Protein AF-A0A0F9AK56-F1 (afdb_monomer_lite)

Sequence (238 aa):
MGSFELDELETFVLDAINYSDIRSVYFSYKLSELLLLDITFNYDLIYELIGTIYSEELHEYYLSIKKRVIDHEVLFWVAEMFESELKYSSSSIEIISLQDCDFLSVGNNITFSINSTYGGNYYLEIDGNTVESDSFSLGWNEYTHSLDEYTDEIGEHLIFINATTIEGNEATLSTSFYVYSNSETMVDLLRLDNYEFLTTGNLITFRLSSDFPDKYNFTVDGEEFASGGYHDGQFVPK

Structure (mmCIF, N/CA/C/O backbone):
data_AF-A0A0F9AK56-F1
#
_entry.id   AF-A0A0F9AK56-F1
#
loop_
_atom_site.group_PDB
_atom_site.id
_atom_site.type_symbol
_atom_site.label_atom_id
_atom_site.label_alt_id
_atom_site.label_comp_id
_atom_site.label_asym_id
_atom_site.label_entity_id
_atom_site.label_seq_id
_atom_site.pdbx_PDB_ins_code
_atom_site.Cartn_x
_atom_site.Cartn_y
_atom_site.Cartn_z
_atom_site.occupancy
_atom_site.B_iso_or_equiv
_atom_site.auth_seq_id
_atom_site.auth_comp_id
_atom_site.auth_asym_id
_atom_site.auth_atom_id
_atom_site.pdbx_PDB_model_num
ATOM 1 N N . MET A 1 1 ? 49.024 -8.818 -16.445 1.00 40.94 1 MET A N 1
ATOM 2 C CA . MET A 1 1 ? 47.617 -8.871 -16.879 1.00 40.94 1 MET A CA 1
ATOM 3 C C . MET A 1 1 ? 46.834 -8.800 -15.586 1.00 40.94 1 MET A C 1
ATOM 5 O O . MET A 1 1 ? 46.890 -9.761 -14.834 1.00 40.94 1 MET A O 1
ATOM 9 N N . GLY A 1 2 ? 46.372 -7.604 -15.212 1.00 47.53 2 GLY A N 1
ATOM 10 C CA . GLY A 1 2 ? 45.691 -7.409 -13.929 1.00 47.53 2 GLY A CA 1
ATOM 11 C C . GLY A 1 2 ? 44.365 -8.153 -13.971 1.00 47.53 2 GLY A C 1
ATOM 12 O O . GLY A 1 2 ? 43.664 -8.043 -14.976 1.00 47.53 2 GLY A O 1
ATOM 13 N N . SER A 1 3 ? 44.066 -8.960 -12.954 1.00 50.28 3 SER A N 1
ATOM 14 C CA . SER A 1 3 ? 42.699 -9.433 -12.772 1.00 50.28 3 SER A CA 1
ATOM 15 C C . SER A 1 3 ? 41.881 -8.210 -12.391 1.00 50.28 3 SER A C 1
ATOM 17 O O . SER A 1 3 ? 42.129 -7.630 -11.338 1.00 50.28 3 SER A O 1
ATOM 19 N N . PHE A 1 4 ? 40.979 -7.788 -13.270 1.00 60.03 4 PHE A N 1
ATOM 20 C CA . PHE A 1 4 ? 39.869 -6.957 -12.830 1.00 60.03 4 PHE A CA 1
ATOM 21 C C . PHE A 1 4 ? 39.060 -7.805 -11.851 1.00 60.03 4 PHE A C 1
ATOM 23 O O . PHE A 1 4 ? 38.738 -8.957 -12.160 1.00 60.03 4 PHE A O 1
ATOM 30 N N . GLU A 1 5 ? 38.832 -7.278 -10.656 1.00 78.44 5 GLU A N 1
ATOM 31 C CA . GLU A 1 5 ? 37.904 -7.889 -9.710 1.00 78.44 5 GLU A CA 1
ATOM 32 C C . GLU A 1 5 ? 36.485 -7.729 -10.280 1.00 78.44 5 GLU A C 1
ATOM 34 O O . GLU A 1 5 ? 36.186 -6.722 -10.923 1.00 78.44 5 GLU A O 1
ATOM 39 N N . LEU A 1 6 ? 35.637 -8.754 -10.136 1.00 76.94 6 LEU A N 1
ATOM 40 C CA . LEU A 1 6 ? 34.289 -8.769 -10.727 1.00 76.94 6 LEU A CA 1
ATOM 41 C C . LEU A 1 6 ? 33.471 -7.543 -10.287 1.00 76.94 6 LEU A C 1
ATOM 43 O O . LEU A 1 6 ? 32.838 -6.905 -11.122 1.00 76.94 6 LEU A O 1
ATOM 47 N N . ASP A 1 7 ? 33.620 -7.138 -9.029 1.00 79.25 7 ASP A N 1
ATOM 48 C CA . ASP A 1 7 ? 32.979 -5.970 -8.422 1.00 79.25 7 ASP A CA 1
ATOM 49 C C . ASP A 1 7 ? 33.339 -4.642 -9.134 1.00 79.25 7 ASP A C 1
ATOM 51 O O . ASP A 1 7 ? 32.503 -3.747 -9.296 1.00 79.25 7 ASP A O 1
ATOM 55 N N . GLU A 1 8 ? 34.583 -4.497 -9.615 1.00 83.94 8 GLU A N 1
ATOM 56 C CA . GLU A 1 8 ? 35.005 -3.311 -10.381 1.00 83.94 8 GLU A CA 1
ATOM 57 C C . GLU A 1 8 ? 34.326 -3.269 -11.757 1.00 83.94 8 GLU A C 1
ATOM 59 O O . GLU A 1 8 ? 34.019 -2.194 -12.278 1.00 83.94 8 GLU A O 1
ATOM 64 N N . LEU A 1 9 ? 34.088 -4.441 -12.349 1.00 83.31 9 LEU A N 1
ATOM 65 C CA . LEU A 1 9 ? 33.443 -4.574 -13.649 1.00 83.31 9 LEU A CA 1
ATOM 66 C C . LEU A 1 9 ? 31.935 -4.323 -13.558 1.00 83.31 9 LEU A C 1
ATOM 68 O O . LEU A 1 9 ? 31.384 -3.663 -14.437 1.00 83.31 9 LEU A O 1
ATOM 72 N N . GLU A 1 10 ? 31.289 -4.782 -12.487 1.00 87.12 10 GLU A N 1
ATOM 73 C CA . GLU A 1 10 ? 29.888 -4.474 -12.176 1.00 87.12 10 GLU A CA 1
ATOM 74 C C . GLU A 1 10 ? 29.666 -2.970 -12.047 1.00 87.12 10 GLU A C 1
ATOM 76 O O . GLU A 1 10 ? 28.827 -2.398 -12.747 1.00 87.12 10 GLU A O 1
ATOM 81 N N . THR A 1 11 ? 30.493 -2.317 -11.225 1.00 86.12 11 THR A N 1
ATOM 82 C CA . THR A 1 11 ? 30.450 -0.863 -11.025 1.00 86.12 11 THR A CA 1
ATOM 83 C C . THR A 1 11 ? 30.654 -0.124 -12.348 1.00 86.12 11 THR A C 1
ATOM 85 O O . THR A 1 11 ? 29.906 0.795 -12.677 1.00 86.12 11 THR A O 1
ATOM 88 N N . PHE A 1 12 ? 31.624 -0.559 -13.159 1.00 88.12 12 PHE A N 1
ATOM 89 C CA . PHE A 1 12 ? 31.887 0.045 -14.463 1.00 88.12 12 PHE A CA 1
ATOM 90 C C . PHE A 1 12 ? 30.690 -0.056 -15.417 1.00 88.12 12 PHE A C 1
ATOM 92 O O . PHE A 1 12 ? 30.374 0.916 -16.105 1.00 88.12 12 PHE A O 1
ATOM 99 N N . VAL A 1 13 ? 30.034 -1.220 -15.488 1.00 87.38 13 VAL A N 1
ATOM 100 C CA . VAL A 1 13 ? 28.863 -1.398 -16.357 1.00 87.38 13 VAL A CA 1
ATOM 101 C C . VAL A 1 13 ? 27.711 -0.525 -15.873 1.00 87.38 13 VAL A C 1
ATOM 103 O O . VAL A 1 13 ? 27.112 0.149 -16.708 1.00 87.38 13 VAL A O 1
ATOM 106 N N . LEU A 1 14 ? 27.446 -0.490 -14.562 1.00 86.75 14 LEU A N 1
ATOM 107 C CA . LEU A 1 14 ? 26.397 0.328 -13.940 1.00 86.75 14 LEU A CA 1
ATOM 108 C C . LEU A 1 14 ? 26.578 1.826 -14.216 1.00 86.75 14 LEU A C 1
ATOM 110 O O . LEU A 1 14 ? 25.640 2.484 -14.668 1.00 86.75 14 LEU A O 1
ATOM 114 N N . ASP A 1 15 ? 27.788 2.349 -14.025 1.00 88.12 15 ASP A N 1
ATOM 115 C CA . ASP A 1 15 ? 28.102 3.766 -14.252 1.00 88.12 15 ASP A CA 1
ATOM 116 C C . ASP A 1 15 ? 28.006 4.168 -15.734 1.00 88.12 15 ASP A C 1
ATOM 118 O O . ASP A 1 15 ? 27.832 5.345 -16.067 1.00 88.12 15 ASP A O 1
ATOM 122 N N . ALA A 1 16 ? 28.132 3.200 -16.645 1.00 89.00 16 ALA A N 1
ATOM 123 C CA . ALA A 1 16 ? 28.096 3.431 -18.083 1.00 89.00 16 ALA A CA 1
ATOM 124 C C . ALA A 1 16 ? 26.683 3.370 -18.689 1.00 89.00 16 ALA A C 1
ATOM 126 O O . ALA A 1 16 ? 26.518 3.757 -19.852 1.00 89.00 16 ALA A O 1
ATOM 127 N N . ILE A 1 17 ? 25.667 2.891 -17.956 1.00 93.81 17 ILE A N 1
ATOM 128 C CA . ILE A 1 17 ? 24.316 2.719 -18.509 1.00 93.81 17 ILE A CA 1
ATOM 129 C C . ILE A 1 17 ? 23.673 4.080 -18.772 1.00 93.81 17 ILE A C 1
ATOM 131 O O . ILE A 1 17 ? 23.377 4.853 -17.863 1.00 93.81 17 ILE A O 1
ATOM 135 N N . ASN A 1 18 ? 23.372 4.351 -20.039 1.00 95.31 18 ASN A N 1
ATOM 136 C CA . ASN A 1 18 ? 22.577 5.498 -20.442 1.00 95.31 18 ASN A CA 1
ATOM 137 C C . ASN A 1 18 ? 21.130 5.081 -20.742 1.00 95.31 18 ASN A C 1
ATOM 139 O O . ASN A 1 18 ? 20.810 4.699 -21.867 1.00 95.31 18 ASN A O 1
ATOM 143 N N . TYR A 1 19 ? 20.233 5.262 -19.771 1.00 95.44 19 TYR A N 1
ATOM 144 C CA . TYR A 1 19 ? 18.794 4.984 -19.904 1.00 95.44 19 TYR A CA 1
ATOM 145 C C . TYR A 1 19 ? 18.039 5.922 -20.869 1.00 95.44 19 TYR A C 1
ATOM 147 O O . TYR A 1 19 ? 16.824 5.851 -20.982 1.00 95.44 19 TYR A O 1
ATOM 155 N N . SER A 1 20 ? 18.726 6.811 -21.592 1.00 96.44 20 SER A N 1
ATOM 156 C CA . SER A 1 20 ? 18.147 7.576 -22.709 1.00 96.44 20 SER A CA 1
ATOM 157 C C . SER A 1 20 ? 18.427 6.958 -24.089 1.00 96.44 20 SER A C 1
ATOM 159 O O . SER A 1 20 ? 17.987 7.509 -25.106 1.00 96.44 20 SER A O 1
ATOM 161 N N . ASP A 1 21 ? 19.192 5.864 -24.147 1.00 96.00 21 ASP A N 1
ATOM 162 C CA . ASP A 1 21 ? 19.622 5.185 -25.371 1.00 96.00 21 ASP A CA 1
ATOM 163 C C . ASP A 1 21 ? 19.498 3.661 -25.211 1.00 96.00 21 ASP A C 1
ATOM 165 O O . ASP A 1 21 ? 20.212 3.037 -24.425 1.00 96.00 21 ASP A O 1
ATOM 169 N N . ILE A 1 22 ? 18.599 3.048 -25.983 1.00 96.06 22 ILE A N 1
ATOM 170 C CA . ILE A 1 22 ? 18.257 1.626 -25.833 1.00 96.06 22 ILE A CA 1
ATOM 171 C C . ILE A 1 22 ? 19.426 0.704 -26.175 1.00 96.06 22 ILE A C 1
ATOM 173 O O . ILE A 1 22 ? 19.536 -0.388 -25.624 1.00 96.06 22 ILE A O 1
ATOM 177 N N . ARG A 1 23 ? 20.346 1.156 -27.035 1.00 95.62 23 ARG A N 1
ATOM 178 C CA . ARG A 1 23 ? 21.560 0.406 -27.363 1.00 95.62 23 ARG A CA 1
ATOM 179 C C . ARG A 1 23 ? 22.483 0.315 -26.160 1.00 95.62 23 ARG A C 1
ATOM 181 O O . ARG A 1 23 ? 23.098 -0.724 -25.943 1.00 95.62 23 ARG A O 1
ATOM 188 N N . SER A 1 24 ? 22.589 1.405 -25.397 1.00 95.56 24 SER A N 1
ATOM 189 C CA . SER A 1 24 ? 23.380 1.418 -24.168 1.00 95.56 24 SER A CA 1
ATOM 190 C C . SER A 1 24 ? 22.830 0.406 -23.173 1.00 95.56 24 SER A C 1
ATOM 192 O O . SER A 1 24 ? 23.599 -0.387 -22.646 1.00 95.56 24 SER A O 1
ATOM 194 N N . VAL A 1 25 ? 21.512 0.410 -22.959 1.00 95.31 25 VAL A N 1
ATOM 195 C CA . VAL A 1 25 ? 20.837 -0.527 -22.051 1.00 95.31 25 VAL A CA 1
ATOM 196 C C . VAL A 1 25 ? 21.053 -1.970 -22.506 1.00 95.31 25 VAL A C 1
ATOM 198 O O . VAL A 1 25 ? 21.562 -2.784 -21.740 1.00 95.31 25 VAL A O 1
ATOM 201 N N . TYR A 1 26 ? 20.745 -2.271 -23.769 1.00 95.25 26 TYR A N 1
ATOM 202 C CA . TYR A 1 26 ? 20.838 -3.626 -24.306 1.00 95.25 26 TYR A CA 1
ATOM 203 C C . TYR A 1 26 ? 22.263 -4.191 -24.256 1.00 95.25 26 TYR A C 1
ATOM 205 O O . TYR A 1 26 ? 22.456 -5.344 -23.875 1.00 95.25 26 TYR A O 1
ATOM 213 N N . PHE A 1 27 ? 23.288 -3.405 -24.599 1.00 94.12 27 PHE A N 1
ATOM 214 C CA . PHE A 1 27 ? 24.661 -3.908 -24.518 1.00 94.12 27 PHE A CA 1
ATOM 215 C C . PHE A 1 27 ? 25.167 -4.049 -23.085 1.00 94.12 27 PHE A C 1
ATOM 217 O O . PHE A 1 27 ? 25.920 -4.985 -22.826 1.00 94.12 27 PHE A O 1
ATOM 224 N N . SER A 1 28 ? 24.738 -3.196 -22.152 1.00 94.00 28 SER A N 1
ATOM 225 C CA . SER A 1 28 ? 25.025 -3.405 -20.729 1.00 94.00 28 SER A CA 1
ATOM 226 C C . SER A 1 28 ? 24.379 -4.693 -20.214 1.00 94.00 28 SER A C 1
ATOM 228 O O . SER A 1 28 ? 25.056 -5.481 -19.560 1.00 94.00 28 SER A O 1
ATOM 230 N N . TYR A 1 29 ? 23.127 -4.960 -20.598 1.00 92.12 29 TYR A N 1
ATOM 231 C CA . TYR A 1 29 ? 22.434 -6.223 -20.326 1.00 92.12 29 TYR A CA 1
ATOM 232 C C . TYR A 1 29 ? 23.170 -7.436 -20.918 1.00 92.12 29 TYR A C 1
ATOM 234 O O . TYR A 1 29 ? 23.437 -8.422 -20.237 1.00 92.12 29 TYR A O 1
ATOM 242 N N . LYS A 1 30 ? 23.598 -7.364 -22.182 1.00 92.38 30 LYS A N 1
ATOM 243 C CA . LYS A 1 30 ? 24.356 -8.463 -22.796 1.00 92.38 30 LYS A CA 1
ATOM 244 C C . LYS A 1 30 ? 25.714 -8.692 -22.157 1.00 92.38 30 LYS A C 1
ATOM 246 O O . LYS A 1 30 ? 26.155 -9.835 -22.068 1.00 92.38 30 LYS A O 1
ATOM 251 N N . LEU A 1 31 ? 26.382 -7.636 -21.706 1.00 91.19 31 LEU A N 1
ATOM 252 C CA . LEU A 1 31 ? 27.623 -7.780 -20.954 1.00 91.19 31 LEU A CA 1
ATOM 253 C C . LEU A 1 31 ? 27.381 -8.442 -19.598 1.00 91.19 31 LEU A C 1
ATOM 255 O O . LEU A 1 31 ? 28.151 -9.336 -19.252 1.00 91.19 31 LEU A O 1
ATOM 259 N N . SER A 1 32 ? 26.328 -8.059 -18.868 1.00 90.38 32 SER A N 1
ATOM 260 C CA . SER A 1 32 ? 26.004 -8.682 -17.582 1.00 90.38 32 SER A CA 1
ATOM 261 C C . SER A 1 32 ? 25.698 -10.171 -17.742 1.00 90.38 32 SER A C 1
ATOM 263 O O . SER A 1 32 ? 26.254 -10.984 -17.009 1.00 90.38 32 SER A O 1
ATOM 265 N N . GLU A 1 33 ? 24.923 -10.544 -18.764 1.00 89.38 33 GLU A N 1
ATOM 266 C CA . GLU A 1 33 ? 24.602 -11.940 -19.085 1.00 89.38 33 GLU A CA 1
ATOM 267 C C . GLU A 1 33 ? 25.859 -12.754 -19.449 1.00 89.38 33 GLU A C 1
ATOM 269 O O . GLU A 1 33 ? 26.106 -13.824 -18.892 1.00 89.38 33 GLU A O 1
ATOM 274 N N . LEU A 1 34 ? 26.694 -12.241 -20.362 1.00 90.81 34 LEU A N 1
ATOM 275 C CA . LEU A 1 34 ? 27.890 -12.944 -20.847 1.00 90.81 34 LEU A CA 1
ATOM 276 C C . LEU A 1 34 ? 28.954 -13.148 -19.765 1.00 90.81 34 LEU A C 1
ATOM 278 O O . LEU A 1 34 ? 29.736 -14.099 -19.840 1.00 90.81 34 LEU A O 1
ATOM 282 N N . LEU A 1 35 ? 29.020 -12.227 -18.807 1.00 89.94 35 LEU A N 1
ATOM 283 C CA . LEU A 1 35 ? 30.028 -12.206 -17.752 1.00 89.94 35 LEU A CA 1
ATOM 284 C C . LEU A 1 35 ? 29.490 -12.704 -16.406 1.00 89.94 35 LEU A C 1
ATOM 286 O O . LEU A 1 35 ? 30.274 -12.806 -15.466 1.00 89.94 35 LEU A O 1
ATOM 290 N N . LEU A 1 36 ? 28.202 -13.068 -16.340 1.00 87.19 36 LEU A N 1
ATOM 291 C CA . LEU A 1 36 ? 27.507 -13.516 -15.130 1.00 87.19 36 LEU A CA 1
ATOM 292 C C . LEU A 1 36 ? 27.617 -12.495 -13.984 1.00 87.19 36 LEU A C 1
ATOM 294 O O . LEU A 1 36 ? 27.933 -12.862 -12.855 1.00 87.19 36 LEU A O 1
ATOM 298 N N . LEU A 1 37 ? 27.400 -11.219 -14.309 1.00 88.12 37 LEU A N 1
ATOM 299 C CA . LEU A 1 37 ? 27.427 -10.108 -13.355 1.00 88.12 37 LEU A CA 1
ATOM 300 C C . LEU A 1 37 ? 26.073 -9.961 -12.659 1.00 88.12 37 LEU A C 1
ATOM 302 O O . LEU A 1 37 ? 25.038 -10.043 -13.326 1.00 88.12 37 LEU A O 1
ATOM 306 N N . ASP A 1 38 ? 26.078 -9.673 -11.358 1.00 86.00 38 ASP A N 1
ATOM 307 C CA . ASP A 1 38 ? 24.856 -9.464 -10.570 1.00 86.00 38 ASP A CA 1
ATOM 308 C C . ASP A 1 38 ? 24.425 -7.989 -10.617 1.00 86.00 38 ASP A C 1
ATOM 310 O O . ASP A 1 38 ? 24.529 -7.226 -9.657 1.00 86.00 38 ASP A O 1
ATOM 314 N N . ILE A 1 39 ? 24.002 -7.547 -11.803 1.00 85.56 39 ILE A N 1
ATOM 315 C CA . ILE A 1 39 ? 23.613 -6.156 -12.046 1.00 85.56 39 ILE A CA 1
ATOM 316 C C . ILE A 1 39 ? 22.102 -6.009 -11.902 1.00 85.56 39 ILE A C 1
ATOM 318 O O . ILE A 1 39 ? 21.332 -6.534 -12.702 1.00 85.56 39 ILE A O 1
ATOM 322 N N . THR A 1 40 ? 21.679 -5.206 -10.926 1.00 84.38 40 THR A N 1
ATOM 323 C CA . THR A 1 40 ? 20.283 -4.768 -10.812 1.00 84.38 40 THR A CA 1
ATOM 324 C C . THR A 1 40 ? 20.044 -3.568 -11.730 1.00 84.38 40 THR A C 1
ATOM 326 O O . THR A 1 40 ? 20.492 -2.453 -11.450 1.00 84.38 40 THR A O 1
ATOM 329 N N . PHE A 1 41 ? 19.345 -3.787 -12.843 1.00 88.94 41 PHE A N 1
ATOM 330 C CA . PHE A 1 41 ? 18.953 -2.715 -13.758 1.00 88.94 41 PHE A CA 1
ATOM 331 C C . PHE A 1 41 ? 17.766 -1.917 -13.206 1.00 88.94 41 PHE A C 1
ATOM 333 O O . PHE A 1 41 ? 16.915 -2.442 -12.491 1.00 88.94 41 PHE A O 1
ATOM 340 N N . ASN A 1 42 ? 17.675 -0.638 -13.578 1.00 90.81 42 ASN A N 1
ATOM 341 C CA . ASN A 1 42 ? 16.496 0.167 -13.276 1.00 90.81 42 ASN A CA 1
ATOM 342 C C . ASN A 1 42 ? 15.398 -0.131 -14.305 1.00 90.81 42 ASN A C 1
ATOM 344 O O . ASN A 1 42 ? 15.344 0.489 -15.371 1.00 90.81 42 ASN A O 1
ATOM 348 N N . TYR A 1 43 ? 14.548 -1.108 -13.993 1.00 89.56 43 TYR A N 1
ATOM 349 C CA . TYR A 1 43 ? 13.492 -1.558 -14.896 1.00 89.56 43 TYR A CA 1
ATOM 350 C C . TYR A 1 43 ? 12.434 -0.488 -15.176 1.00 89.56 43 TYR A C 1
ATOM 352 O O . TYR A 1 43 ? 11.913 -0.450 -16.291 1.00 89.56 43 TYR A O 1
ATOM 360 N N . ASP A 1 44 ? 12.203 0.442 -14.245 1.00 91.69 44 ASP A N 1
ATOM 361 C CA . ASP A 1 44 ? 11.272 1.553 -14.454 1.00 91.69 44 ASP A CA 1
ATOM 362 C C . ASP A 1 44 ? 11.734 2.459 -15.598 1.00 91.69 44 ASP A C 1
ATOM 364 O O . ASP A 1 44 ? 10.981 2.738 -16.535 1.00 91.69 44 ASP A O 1
ATOM 368 N N . LEU A 1 45 ? 13.014 2.842 -15.583 1.00 93.50 45 LEU A N 1
ATOM 369 C CA . LEU A 1 45 ? 13.606 3.656 -16.645 1.00 93.50 45 LEU A CA 1
ATOM 370 C C . LEU A 1 45 ? 13.674 2.908 -17.980 1.00 93.50 45 LEU A C 1
ATOM 372 O O . LEU A 1 45 ? 13.543 3.526 -19.036 1.00 93.50 45 LEU A O 1
ATOM 376 N N . ILE A 1 46 ? 13.880 1.587 -17.961 1.00 93.50 46 ILE A N 1
ATOM 377 C CA . ILE A 1 46 ? 13.875 0.771 -19.184 1.00 93.50 46 ILE A CA 1
ATOM 378 C C . ILE A 1 46 ? 12.472 0.742 -19.792 1.00 93.50 46 ILE A C 1
ATOM 380 O O . ILE A 1 46 ? 12.325 0.967 -20.995 1.00 93.50 46 ILE A O 1
ATOM 384 N N . TYR A 1 47 ? 11.447 0.507 -18.975 1.00 91.19 47 TYR A N 1
ATOM 385 C CA . TYR A 1 47 ? 10.059 0.474 -19.424 1.00 91.19 47 TYR A CA 1
ATOM 386 C C . TYR A 1 47 ? 9.623 1.834 -19.995 1.00 91.19 47 TYR A C 1
ATOM 388 O O . TYR A 1 47 ? 9.092 1.906 -21.109 1.00 91.19 47 TYR A O 1
ATOM 396 N N . GLU A 1 48 ? 9.941 2.932 -19.297 1.00 92.81 48 GLU A N 1
ATOM 397 C CA . GLU A 1 48 ? 9.684 4.297 -19.772 1.00 92.81 48 GLU A CA 1
ATOM 398 C C . GLU A 1 48 ? 10.422 4.595 -21.087 1.00 92.81 48 GLU A C 1
ATOM 400 O O . GLU A 1 48 ? 9.846 5.174 -22.016 1.00 92.81 48 GLU A O 1
ATOM 405 N N . LEU A 1 49 ? 11.685 4.172 -21.203 1.00 95.44 49 LEU A N 1
ATOM 406 C CA . LEU A 1 49 ? 12.478 4.336 -22.416 1.00 95.44 49 LEU A CA 1
ATOM 407 C C . LEU A 1 49 ? 11.833 3.615 -23.605 1.00 95.44 49 LEU A C 1
ATOM 409 O O . LEU A 1 49 ? 11.687 4.229 -24.664 1.00 95.44 49 LEU A O 1
ATOM 413 N N . ILE A 1 50 ? 11.434 2.348 -23.442 1.00 93.94 50 ILE A N 1
ATOM 414 C CA . ILE A 1 50 ? 10.803 1.543 -24.502 1.00 93.94 50 ILE A CA 1
ATOM 415 C C . ILE A 1 50 ? 9.535 2.234 -25.011 1.00 93.94 50 ILE A C 1
ATOM 417 O O . ILE A 1 50 ? 9.369 2.394 -26.224 1.00 93.94 50 ILE A O 1
ATOM 421 N N . GLY A 1 51 ? 8.676 2.701 -24.101 1.00 92.50 51 GLY A N 1
ATOM 422 C CA . GLY A 1 51 ? 7.481 3.462 -24.467 1.00 92.50 51 GLY A CA 1
ATOM 423 C C . GLY A 1 51 ? 7.827 4.775 -25.174 1.00 92.50 51 GLY A C 1
ATOM 424 O O . GLY A 1 51 ? 7.266 5.102 -26.220 1.00 92.50 51 GLY A O 1
ATOM 425 N N . THR A 1 52 ? 8.815 5.506 -24.658 1.00 96.06 52 THR A N 1
ATOM 426 C CA . THR A 1 52 ? 9.215 6.814 -25.189 1.00 96.06 52 THR A CA 1
ATOM 427 C C . THR A 1 52 ? 9.786 6.721 -26.597 1.00 96.06 52 THR A C 1
ATOM 429 O O . THR A 1 52 ? 9.474 7.569 -27.437 1.00 96.06 52 THR A O 1
ATOM 432 N N . ILE A 1 53 ? 10.637 5.735 -26.884 1.00 96.25 53 ILE A N 1
ATOM 433 C CA . ILE A 1 53 ? 11.304 5.607 -28.188 1.00 96.25 53 ILE A CA 1
ATOM 434 C C . ILE A 1 53 ? 10.428 4.937 -29.247 1.00 96.25 53 ILE A C 1
ATOM 436 O O . ILE A 1 53 ? 10.793 4.978 -30.421 1.00 96.25 53 ILE A O 1
ATOM 440 N N . TYR A 1 54 ? 9.284 4.362 -28.879 1.00 95.50 54 TYR A N 1
ATOM 441 C CA . TYR A 1 54 ? 8.327 3.840 -29.847 1.00 95.50 54 TYR A CA 1
ATOM 442 C C . TYR A 1 54 ? 7.682 4.971 -30.669 1.00 95.50 54 TYR A C 1
ATOM 444 O O . TYR A 1 54 ? 7.471 6.101 -30.201 1.00 95.50 54 TYR A O 1
ATOM 452 N N . SER A 1 55 ? 7.405 4.676 -31.936 1.00 93.62 55 SER A N 1
ATOM 453 C CA . SER A 1 55 ? 6.676 5.536 -32.864 1.00 93.62 55 SER A CA 1
ATOM 454 C C . SER A 1 55 ? 5.401 4.839 -33.310 1.00 93.62 55 SER A C 1
ATOM 456 O O . SER A 1 55 ? 5.461 3.901 -34.103 1.00 93.62 55 SER A O 1
ATOM 458 N N . GLU A 1 56 ? 4.244 5.322 -32.862 1.00 92.50 56 GLU A N 1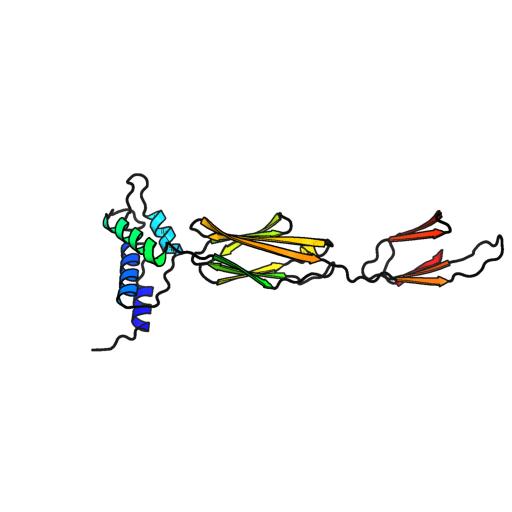
ATOM 459 C CA . GLU A 1 56 ? 2.954 4.775 -33.304 1.00 92.50 56 GLU A CA 1
ATOM 460 C C . GLU A 1 56 ? 2.714 4.975 -34.805 1.00 92.50 56 GLU A C 1
ATOM 462 O O . GLU A 1 56 ? 2.144 4.106 -35.452 1.00 92.50 56 GLU A O 1
ATOM 467 N N . GLU A 1 57 ? 3.177 6.093 -35.378 1.00 94.06 57 GLU A N 1
ATOM 468 C CA . GLU A 1 57 ? 3.007 6.397 -36.807 1.00 94.06 57 GLU A CA 1
ATOM 469 C C . GLU A 1 57 ? 3.761 5.406 -37.700 1.00 94.06 57 GLU A C 1
ATOM 471 O O . GLU A 1 57 ? 3.274 5.011 -38.758 1.00 94.06 57 GLU A O 1
ATOM 476 N N . LEU A 1 58 ? 4.969 5.029 -37.281 1.00 92.19 58 LEU A N 1
ATOM 477 C CA . LEU A 1 58 ? 5.861 4.185 -38.074 1.00 92.19 58 LEU A CA 1
ATOM 478 C C . LEU A 1 58 ? 5.806 2.716 -37.649 1.00 92.19 58 LEU A C 1
ATOM 480 O O . LEU A 1 58 ? 6.326 1.874 -38.372 1.00 92.19 58 LEU A O 1
ATOM 484 N N . HIS A 1 59 ? 5.186 2.420 -36.503 1.00 91.00 59 HIS A N 1
ATOM 485 C CA . HIS A 1 59 ? 5.236 1.128 -35.819 1.00 91.00 59 HIS A CA 1
ATOM 486 C C . HIS A 1 59 ? 6.666 0.607 -35.608 1.00 91.00 59 HIS A C 1
ATOM 488 O O . HIS A 1 59 ? 6.918 -0.592 -35.679 1.00 91.00 59 HIS A O 1
ATOM 494 N N . GLU A 1 60 ? 7.596 1.521 -35.332 1.00 93.50 60 GLU A N 1
ATOM 495 C CA . GLU A 1 60 ? 9.030 1.251 -35.210 1.00 93.50 60 GLU A CA 1
ATOM 496 C C . GLU A 1 60 ? 9.625 1.964 -33.993 1.00 93.50 60 GLU A C 1
ATOM 498 O O . GLU A 1 60 ? 9.054 2.930 -33.475 1.00 93.50 60 GLU A O 1
ATOM 503 N N . TYR A 1 61 ? 10.802 1.513 -33.558 1.00 95.19 61 TYR A N 1
ATOM 504 C CA . TYR A 1 61 ? 11.524 2.105 -32.434 1.00 95.19 61 TYR A CA 1
ATOM 505 C C . TYR A 1 61 ? 12.682 2.996 -32.895 1.00 95.19 61 TYR A C 1
ATOM 507 O O . TYR A 1 61 ? 13.469 2.660 -33.785 1.00 95.19 61 TYR A O 1
ATOM 515 N N . TYR A 1 62 ? 12.824 4.144 -32.239 1.00 96.06 62 TYR A N 1
ATOM 516 C CA . TYR A 1 62 ? 14.020 4.969 -32.333 1.00 96.06 62 TYR A CA 1
ATOM 517 C C . TYR A 1 62 ? 15.132 4.434 -31.425 1.00 96.06 62 TYR A C 1
ATOM 519 O O . TYR A 1 62 ? 14.884 3.821 -30.396 1.00 96.06 62 TYR A O 1
ATOM 527 N N . LEU A 1 63 ? 16.380 4.754 -31.758 1.00 94.62 63 LEU A N 1
ATOM 528 C CA . LEU A 1 63 ? 17.544 4.366 -30.958 1.00 94.62 63 LEU A CA 1
ATOM 529 C C . LEU A 1 63 ? 17.609 5.073 -29.590 1.00 94.62 63 LEU A C 1
ATOM 531 O O . LEU A 1 63 ? 18.155 4.561 -28.621 1.00 94.62 63 LEU A O 1
ATOM 535 N N . SER A 1 64 ? 17.100 6.301 -29.515 1.00 95.12 64 SER A N 1
ATOM 536 C CA . SER A 1 64 ? 17.169 7.128 -28.307 1.00 95.12 64 SER A CA 1
ATOM 537 C C . SER A 1 64 ? 15.979 8.068 -28.220 1.00 95.12 64 SER A C 1
ATOM 539 O O . SER A 1 64 ? 15.327 8.359 -29.230 1.00 95.12 64 SER A O 1
ATOM 541 N N . ILE A 1 65 ? 15.779 8.654 -27.039 1.00 93.81 65 ILE A N 1
ATOM 542 C CA . ILE A 1 65 ? 14.712 9.633 -26.764 1.00 93.81 65 ILE A CA 1
ATOM 543 C C . ILE A 1 65 ? 14.741 10.862 -27.691 1.00 93.81 65 ILE A C 1
ATOM 545 O O . ILE A 1 65 ? 13.748 11.565 -27.838 1.00 93.81 65 ILE A O 1
ATOM 549 N N . LYS A 1 66 ? 15.873 11.131 -28.361 1.00 94.31 66 LYS A N 1
ATOM 550 C CA . LYS A 1 66 ? 16.001 12.228 -29.336 1.00 94.31 66 LYS A CA 1
ATOM 551 C C . LYS A 1 66 ? 15.265 11.953 -30.651 1.00 94.31 66 LYS A C 1
ATOM 553 O O . LYS A 1 66 ? 15.169 12.871 -31.463 1.00 94.31 66 LYS A O 1
ATOM 558 N N . LYS A 1 67 ? 14.828 10.710 -30.893 1.00 92.75 67 LYS A N 1
ATOM 559 C CA . LYS A 1 67 ? 14.062 10.273 -32.073 1.00 92.75 67 LYS A CA 1
ATOM 560 C C . LYS A 1 67 ? 14.675 10.674 -33.424 1.00 92.75 67 LYS A C 1
ATOM 562 O O . LYS A 1 67 ? 13.993 11.129 -34.335 1.00 92.75 67 LYS A O 1
ATOM 567 N N . ARG A 1 68 ? 16.003 10.541 -33.554 1.00 91.94 68 ARG A N 1
ATOM 568 C CA . ARG A 1 68 ? 16.750 10.926 -34.775 1.00 91.94 68 ARG A CA 1
ATOM 569 C C . ARG A 1 68 ? 17.069 9.768 -35.713 1.00 91.94 68 ARG A C 1
ATOM 571 O O . ARG A 1 68 ? 17.272 9.996 -36.899 1.00 91.94 68 ARG A O 1
ATOM 578 N N . VAL A 1 69 ? 17.190 8.563 -35.167 1.00 93.62 69 VAL A N 1
ATOM 579 C CA . VAL A 1 69 ? 17.630 7.363 -35.884 1.00 93.62 69 VAL A CA 1
ATOM 580 C C . VAL A 1 69 ? 16.683 6.237 -35.516 1.00 93.62 69 VAL A C 1
ATOM 582 O O . VAL A 1 69 ? 16.460 6.010 -34.328 1.00 93.62 69 VAL A O 1
ATOM 585 N N . ILE A 1 70 ? 16.140 5.577 -36.531 1.00 90.94 70 ILE A N 1
ATOM 586 C CA . ILE A 1 70 ? 15.417 4.311 -36.411 1.00 90.94 70 ILE A CA 1
ATOM 587 C C . ILE A 1 70 ? 16.420 3.217 -36.752 1.00 90.94 70 ILE A C 1
ATOM 589 O O . ILE A 1 70 ? 17.181 3.353 -37.713 1.00 90.94 70 ILE A O 1
ATOM 593 N N . ASP A 1 71 ? 16.440 2.174 -35.938 1.00 88.81 71 ASP A N 1
ATOM 594 C CA . ASP A 1 71 ? 17.319 1.027 -36.098 1.00 88.81 71 ASP A CA 1
ATOM 595 C C . ASP A 1 71 ? 16.475 -0.232 -35.880 1.00 88.81 71 ASP A C 1
ATOM 597 O O . ASP A 1 71 ? 15.906 -0.422 -34.808 1.00 88.81 71 ASP A O 1
ATOM 601 N N . HIS A 1 72 ? 16.333 -1.060 -36.917 1.00 84.62 72 HIS A N 1
ATOM 602 C CA . HIS A 1 72 ? 15.418 -2.207 -36.886 1.00 84.62 72 HIS A CA 1
ATOM 603 C C . HIS A 1 72 ? 15.877 -3.287 -35.894 1.00 84.62 72 HIS A C 1
ATOM 605 O O . HIS A 1 72 ? 15.082 -4.135 -35.492 1.00 84.62 72 HIS A O 1
ATOM 611 N N . GLU A 1 73 ? 17.147 -3.259 -35.472 1.00 93.62 73 GLU A N 1
ATOM 612 C CA . GLU A 1 73 ? 17.645 -4.149 -34.422 1.00 93.62 73 GLU A CA 1
ATOM 613 C C . GLU A 1 73 ? 17.032 -3.829 -33.052 1.00 93.62 73 GLU A C 1
ATOM 615 O O . GLU A 1 73 ? 16.951 -4.716 -32.207 1.00 93.62 73 GLU A O 1
ATOM 620 N N . VAL A 1 74 ? 16.521 -2.610 -32.838 1.00 94.88 74 VAL A N 1
ATOM 621 C CA . VAL A 1 74 ? 15.919 -2.215 -31.554 1.00 94.88 74 VAL A CA 1
ATOM 622 C C . VAL A 1 74 ? 14.718 -3.089 -31.210 1.00 94.88 74 VAL A C 1
ATOM 624 O O . VAL A 1 74 ? 14.575 -3.481 -30.057 1.00 94.88 74 VAL A O 1
ATOM 627 N N . LEU A 1 75 ? 13.890 -3.458 -32.193 1.00 93.81 75 LEU A N 1
ATOM 628 C CA . LEU A 1 75 ? 12.777 -4.380 -31.960 1.00 93.81 75 LEU A CA 1
ATOM 629 C C . LEU A 1 75 ? 13.277 -5.727 -31.422 1.00 93.81 75 LEU A C 1
ATOM 631 O O . LEU A 1 75 ? 12.691 -6.278 -30.494 1.00 93.81 75 LEU A O 1
ATOM 635 N N . PHE A 1 76 ? 14.366 -6.243 -31.996 1.00 93.94 76 PHE A N 1
ATOM 636 C CA . PHE A 1 76 ? 14.982 -7.483 -31.538 1.00 93.94 76 PHE A CA 1
ATOM 637 C C . PHE A 1 76 ? 15.531 -7.336 -30.111 1.00 93.94 76 PHE A C 1
ATOM 639 O O . PHE A 1 76 ? 15.233 -8.177 -29.270 1.00 93.94 76 PHE A O 1
ATOM 646 N N . TRP A 1 77 ? 16.246 -6.246 -29.811 1.00 95.38 77 TRP A N 1
ATOM 647 C CA . TRP A 1 77 ? 16.781 -5.979 -28.470 1.00 95.38 77 TRP A CA 1
ATOM 648 C C . TRP A 1 77 ? 15.687 -5.885 -27.409 1.00 95.38 77 TRP A C 1
ATOM 650 O O . TRP A 1 77 ? 15.808 -6.481 -26.343 1.00 95.38 77 TRP A O 1
ATOM 660 N N . VAL A 1 78 ? 14.611 -5.151 -27.705 1.00 93.12 78 VAL A N 1
ATOM 661 C CA . VAL A 1 78 ? 13.462 -5.005 -26.806 1.00 93.12 78 VAL A CA 1
ATOM 662 C C . VAL A 1 78 ? 12.782 -6.352 -26.586 1.00 93.12 78 VAL A C 1
ATOM 664 O O . VAL A 1 78 ? 12.527 -6.709 -25.442 1.00 93.12 78 VAL A O 1
ATOM 667 N N . ALA A 1 79 ? 12.528 -7.120 -27.650 1.00 92.06 79 ALA A N 1
ATOM 668 C CA . ALA A 1 79 ? 11.896 -8.432 -27.537 1.00 92.06 79 ALA A CA 1
ATOM 669 C C . ALA A 1 79 ? 12.739 -9.413 -26.711 1.00 92.06 79 ALA A C 1
ATOM 671 O O . ALA A 1 79 ? 12.198 -10.166 -25.904 1.00 92.06 79 ALA A O 1
ATOM 672 N N . GLU A 1 80 ? 14.058 -9.391 -26.892 1.00 92.50 80 GLU A N 1
ATOM 673 C CA . GLU A 1 80 ? 14.969 -10.252 -26.149 1.00 92.50 80 GLU A CA 1
ATOM 674 C C . GLU A 1 80 ? 15.032 -9.882 -24.663 1.00 92.50 80 GLU A C 1
ATOM 676 O O . GLU A 1 80 ? 14.838 -10.763 -23.832 1.00 92.50 80 GLU A O 1
ATOM 681 N N . MET A 1 81 ? 15.226 -8.597 -24.326 1.00 91.19 81 MET A N 1
ATOM 682 C CA . MET A 1 81 ? 15.197 -8.131 -22.929 1.00 91.19 81 MET A CA 1
ATOM 683 C C . MET A 1 81 ? 13.841 -8.389 -22.271 1.00 91.19 81 MET A C 1
ATOM 685 O O . MET A 1 81 ? 13.766 -8.681 -21.078 1.00 91.19 81 MET A O 1
ATOM 689 N N . PHE A 1 82 ? 12.760 -8.281 -23.047 1.00 87.88 82 PHE A N 1
ATOM 690 C CA . PHE A 1 82 ? 11.432 -8.554 -22.537 1.00 87.88 82 PHE A CA 1
ATOM 691 C C . PHE A 1 82 ? 11.287 -10.014 -22.132 1.00 87.88 82 PHE A C 1
ATOM 693 O O . PHE A 1 82 ? 10.922 -10.295 -20.999 1.00 87.88 82 PHE A O 1
ATOM 700 N N . GLU A 1 83 ? 11.619 -10.949 -23.021 1.00 87.25 83 GLU A N 1
ATOM 701 C CA . GLU A 1 83 ? 11.487 -12.380 -22.739 1.00 87.25 83 GLU A CA 1
ATOM 702 C C . GLU A 1 83 ? 12.377 -12.877 -21.591 1.00 87.25 83 GLU A C 1
ATOM 704 O O . GLU A 1 83 ? 12.013 -13.863 -20.947 1.00 87.25 83 GLU A O 1
ATOM 709 N N . SER A 1 84 ? 13.509 -12.221 -21.325 1.00 80.88 84 SER A N 1
ATOM 710 C CA . SER A 1 84 ? 14.436 -12.623 -20.267 1.00 80.88 84 SER A CA 1
ATOM 711 C C . SER A 1 84 ? 14.127 -12.015 -18.899 1.00 80.88 84 SER A C 1
ATOM 713 O O . SER A 1 84 ? 13.987 -12.767 -17.938 1.00 80.88 84 SER A O 1
ATOM 715 N N . GLU A 1 85 ? 14.013 -10.688 -18.807 1.00 77.31 85 GLU A N 1
ATOM 716 C CA . GLU A 1 85 ? 13.993 -9.966 -17.523 1.00 77.31 85 GLU A CA 1
ATOM 717 C C . GLU A 1 85 ? 12.691 -9.193 -17.287 1.00 77.31 85 GLU A C 1
ATOM 719 O O . GLU A 1 85 ? 12.242 -9.085 -16.151 1.00 77.31 85 GLU A O 1
ATOM 724 N N . LEU A 1 86 ? 12.058 -8.654 -18.339 1.00 81.06 86 LEU A N 1
ATOM 725 C CA . LEU A 1 86 ? 10.920 -7.736 -18.155 1.00 81.06 86 LEU A CA 1
ATOM 726 C C . LEU A 1 86 ? 9.554 -8.437 -18.142 1.00 81.06 86 LEU A C 1
ATOM 728 O O . LEU A 1 86 ? 8.586 -7.858 -17.659 1.00 81.06 86 LEU A O 1
ATOM 732 N N . LYS A 1 87 ? 9.459 -9.658 -18.683 1.00 79.19 87 LYS A N 1
ATOM 733 C CA . LYS A 1 87 ? 8.203 -10.410 -18.857 1.00 79.19 87 LYS A CA 1
ATOM 734 C C . LYS A 1 87 ? 7.584 -10.878 -17.549 1.00 79.19 87 LYS A C 1
ATOM 736 O O . LYS A 1 87 ? 6.364 -11.011 -17.470 1.00 79.19 87 LYS A O 1
ATOM 741 N N . TYR A 1 88 ? 8.417 -11.219 -16.572 1.00 76.56 88 TYR A N 1
ATOM 742 C CA . TYR A 1 88 ? 7.955 -11.712 -15.284 1.00 76.56 88 TYR A CA 1
ATOM 743 C C . TYR A 1 88 ? 8.123 -10.614 -14.257 1.00 76.56 88 TYR A C 1
ATOM 745 O O . TYR A 1 88 ? 9.236 -10.286 -13.860 1.00 76.56 88 TYR A O 1
ATOM 753 N N . SER A 1 89 ? 7.002 -10.096 -13.787 1.00 82.25 89 SER A N 1
ATOM 754 C CA . SER A 1 89 ? 6.977 -9.245 -12.619 1.00 82.25 89 SER A CA 1
ATOM 755 C C . SER A 1 89 ? 6.245 -9.912 -11.477 1.00 82.25 89 SER A C 1
ATOM 757 O O . SER A 1 89 ? 5.388 -10.785 -11.643 1.00 82.25 89 SER A O 1
ATOM 759 N N . SER A 1 90 ? 6.631 -9.499 -10.284 1.00 89.12 90 SER A N 1
ATOM 760 C CA . SER A 1 90 ? 5.977 -9.876 -9.050 1.00 89.12 90 SER A CA 1
ATOM 761 C C . SER A 1 90 ? 5.734 -8.621 -8.248 1.00 89.12 90 SER A C 1
ATOM 763 O O . SER A 1 90 ? 6.658 -7.829 -8.072 1.00 89.12 90 SER A O 1
ATOM 765 N N . SER A 1 91 ? 4.524 -8.489 -7.728 1.00 94.62 91 SER A N 1
ATOM 766 C CA . SER A 1 91 ? 4.167 -7.465 -6.759 1.00 94.62 91 SER A CA 1
ATOM 767 C C . SER A 1 91 ? 3.430 -8.143 -5.616 1.00 94.62 91 SER A C 1
ATOM 769 O O . SER A 1 91 ? 2.544 -8.971 -5.835 1.00 94.62 91 SER A O 1
ATOM 771 N N . SER A 1 92 ? 3.819 -7.826 -4.390 1.00 96.81 92 SER A N 1
ATOM 772 C CA . SER A 1 92 ? 3.211 -8.375 -3.183 1.00 96.81 92 SER A CA 1
ATOM 773 C C . SER A 1 92 ? 3.057 -7.291 -2.135 1.00 96.81 92 SER A C 1
ATOM 775 O O . SER A 1 92 ? 3.950 -6.459 -1.970 1.00 96.81 92 SER A O 1
ATOM 777 N N . ILE A 1 93 ? 1.950 -7.358 -1.404 1.00 98.56 93 ILE A N 1
ATOM 778 C CA . ILE A 1 93 ? 1.659 -6.492 -0.267 1.00 98.56 93 ILE A CA 1
ATOM 779 C C . ILE A 1 93 ? 1.648 -7.364 0.986 1.00 98.56 93 ILE A C 1
ATOM 781 O O . ILE A 1 93 ? 1.048 -8.441 0.979 1.00 98.56 93 ILE A O 1
ATOM 785 N N . GLU A 1 94 ? 2.291 -6.907 2.054 1.00 98.44 94 GLU A N 1
ATOM 786 C CA . GLU A 1 94 ? 2.322 -7.600 3.344 1.00 98.44 94 GLU A CA 1
ATOM 787 C C . GLU A 1 94 ? 2.016 -6.627 4.483 1.00 98.44 94 GLU A C 1
ATOM 789 O O . GLU A 1 94 ? 2.569 -5.529 4.531 1.00 98.44 94 GLU A O 1
ATOM 794 N N . ILE A 1 95 ? 1.163 -7.039 5.424 1.00 98.38 95 ILE A N 1
ATOM 795 C CA . ILE A 1 95 ? 0.958 -6.307 6.677 1.00 98.38 95 ILE A CA 1
ATOM 796 C C . ILE A 1 95 ? 2.111 -6.629 7.625 1.00 98.38 95 ILE A C 1
ATOM 798 O O . ILE A 1 95 ? 2.275 -7.773 8.041 1.00 98.38 95 ILE A O 1
ATOM 802 N N . ILE A 1 96 ? 2.878 -5.606 7.992 1.00 98.50 96 ILE A N 1
ATOM 803 C CA . ILE A 1 96 ? 3.969 -5.711 8.966 1.00 98.50 96 ILE A CA 1
ATOM 804 C C . ILE A 1 96 ? 3.413 -5.602 10.386 1.00 98.50 96 ILE A C 1
ATOM 806 O O . ILE A 1 96 ? 3.800 -6.363 11.272 1.00 98.50 96 ILE A O 1
ATOM 810 N N . SER A 1 97 ? 2.505 -4.650 10.611 1.00 98.00 97 SER A N 1
ATOM 811 C CA . SER A 1 97 ? 1.873 -4.427 11.907 1.00 98.00 97 SER A CA 1
ATOM 812 C C . SER A 1 97 ? 0.452 -3.917 11.727 1.00 98.00 97 SER A C 1
ATOM 814 O O . SER A 1 97 ? 0.220 -2.934 11.029 1.00 98.00 97 SER A O 1
ATOM 816 N N . LEU A 1 98 ? -0.485 -4.573 12.400 1.00 98.12 98 LEU A N 1
ATOM 817 C CA . LEU A 1 98 ? -1.864 -4.138 12.558 1.00 98.12 98 LEU A CA 1
ATOM 818 C C . LEU A 1 98 ? -2.373 -4.710 13.879 1.00 98.12 98 LEU A C 1
ATOM 820 O O . LEU A 1 98 ? -2.179 -5.896 14.153 1.00 98.12 98 LEU A O 1
ATOM 824 N N . GLN A 1 99 ? -2.976 -3.865 14.706 1.00 96.38 99 GLN A N 1
ATOM 825 C CA . GLN A 1 99 ? -3.572 -4.266 15.975 1.00 96.38 99 GLN A CA 1
ATOM 826 C C . GLN A 1 99 ? -4.962 -3.661 16.087 1.00 96.38 99 GLN A C 1
ATOM 828 O O . GLN A 1 99 ? -5.225 -2.590 15.540 1.00 96.38 99 GLN A O 1
ATOM 833 N N . ASP A 1 100 ? -5.822 -4.354 16.822 1.00 96.81 100 ASP A N 1
ATOM 834 C CA . ASP A 1 100 ? -7.090 -3.797 17.270 1.00 96.81 100 ASP A CA 1
ATOM 835 C C . ASP A 1 100 ? -6.834 -2.586 18.185 1.00 96.81 100 ASP A C 1
ATOM 837 O O . ASP A 1 100 ? -5.790 -2.486 18.837 1.00 96.81 100 ASP A O 1
ATOM 841 N N . CYS A 1 101 ? -7.782 -1.655 18.218 1.00 94.88 101 CYS A N 1
ATOM 842 C CA . CYS A 1 101 ? -7.668 -0.387 18.928 1.00 94.88 101 CYS A CA 1
ATOM 843 C C . CYS A 1 101 ? -8.641 -0.331 20.111 1.00 94.88 101 CYS A C 1
ATOM 845 O O . CYS A 1 101 ? -9.786 -0.781 20.022 1.00 94.88 101 CYS A O 1
ATOM 847 N N . ASP A 1 102 ? -8.209 0.289 21.208 1.00 93.38 102 ASP A N 1
ATOM 848 C CA . ASP A 1 102 ? -9.134 0.690 22.265 1.00 93.38 102 ASP A CA 1
ATOM 849 C C . ASP A 1 102 ? -9.918 1.939 21.812 1.00 93.38 102 ASP A C 1
ATOM 851 O O . ASP A 1 102 ? -9.394 2.816 21.126 1.00 93.38 102 ASP A O 1
ATOM 855 N N . PHE A 1 103 ? -11.180 2.051 22.222 1.00 91.56 103 PHE A N 1
ATOM 856 C CA . PHE A 1 103 ? -12.002 3.231 21.950 1.00 91.56 103 PHE A CA 1
ATOM 857 C C . PHE A 1 103 ? -11.309 4.527 22.416 1.00 91.56 103 PHE A C 1
ATOM 859 O O . PHE A 1 103 ? -10.883 4.630 23.569 1.00 91.56 103 PHE A O 1
ATOM 866 N N . LEU A 1 104 ? -11.219 5.519 21.524 1.00 90.75 104 LEU A N 1
ATOM 867 C CA . LEU A 1 104 ? -10.527 6.804 21.707 1.00 90.75 104 LEU A CA 1
ATOM 868 C C . LEU A 1 104 ? -9.021 6.702 22.025 1.00 90.75 104 LEU A C 1
ATOM 870 O O . LEU A 1 104 ? -8.437 7.658 22.551 1.00 90.75 104 LEU A O 1
ATOM 874 N N . SER A 1 105 ? -8.369 5.570 21.736 1.00 92.81 105 SER A N 1
ATOM 875 C CA . SER A 1 105 ? -6.914 5.466 21.856 1.00 92.81 105 SER A CA 1
ATOM 876 C C . SER A 1 105 ? -6.196 6.297 20.788 1.00 92.81 105 SER A C 1
ATOM 878 O O . SER A 1 105 ? -6.762 6.650 19.753 1.00 92.81 105 SER A O 1
ATOM 880 N N . VAL A 1 106 ? -4.921 6.596 21.052 1.00 95.56 106 VAL A N 1
ATOM 881 C CA . VAL A 1 106 ? -4.024 7.318 20.138 1.00 95.56 106 VAL A CA 1
ATOM 882 C C . VAL A 1 106 ? -2.723 6.547 19.932 1.00 95.56 106 VAL A C 1
ATOM 884 O O . VAL A 1 106 ? -2.304 5.782 20.804 1.00 95.56 106 VAL A O 1
ATOM 887 N N . GLY A 1 107 ? -2.036 6.809 18.823 1.00 96.12 107 GLY A N 1
ATOM 888 C CA . GLY A 1 107 ? -0.812 6.111 18.437 1.00 96.12 107 GLY A CA 1
ATOM 889 C C . GLY A 1 107 ? -1.065 4.755 17.776 1.00 96.12 107 GLY A C 1
ATOM 890 O O . GLY A 1 107 ? -0.147 3.934 17.714 1.00 96.12 107 GLY A O 1
ATOM 891 N N . ASN A 1 108 ? -2.283 4.518 17.292 1.00 97.50 108 ASN A N 1
ATOM 892 C CA . ASN A 1 108 ? -2.637 3.327 16.538 1.00 97.50 108 ASN A CA 1
ATOM 893 C C . ASN A 1 108 ? -2.201 3.525 15.093 1.00 97.50 108 ASN A C 1
ATOM 895 O O . ASN A 1 108 ? -2.521 4.537 14.469 1.00 97.50 108 ASN A O 1
ATOM 899 N N . ASN A 1 109 ? -1.471 2.555 14.557 1.00 97.94 109 ASN A N 1
ATOM 900 C CA . ASN A 1 109 ? -0.978 2.611 13.193 1.00 97.94 109 ASN A CA 1
ATOM 901 C C . ASN A 1 109 ? -1.128 1.253 12.518 1.00 97.94 109 ASN A C 1
ATOM 903 O O . ASN A 1 109 ? -0.939 0.207 13.146 1.00 97.94 109 ASN A O 1
ATOM 907 N N . ILE A 1 110 ? -1.366 1.295 11.214 1.00 98.31 110 ILE A N 1
ATOM 908 C CA . ILE A 1 110 ? -1.079 0.186 10.315 1.00 98.31 110 ILE A CA 1
ATOM 909 C C . ILE A 1 110 ? 0.287 0.420 9.677 1.00 98.31 110 ILE A C 1
ATOM 911 O O . ILE A 1 110 ? 0.588 1.524 9.224 1.00 98.31 110 ILE A O 1
ATOM 915 N N . THR A 1 111 ? 1.097 -0.630 9.609 1.00 98.56 111 THR A N 1
ATOM 916 C CA . THR A 1 111 ? 2.337 -0.657 8.834 1.00 98.56 111 THR A CA 1
ATOM 917 C C . THR A 1 111 ? 2.253 -1.792 7.828 1.00 98.56 111 THR A C 1
ATOM 919 O O . THR A 1 111 ? 1.963 -2.935 8.192 1.00 98.56 111 THR A O 1
ATOM 922 N N . PHE A 1 112 ? 2.520 -1.494 6.563 1.00 98.62 112 PHE A N 1
ATOM 923 C CA . PHE A 1 112 ? 2.523 -2.473 5.481 1.00 98.62 112 PHE A CA 1
ATOM 924 C C . PHE A 1 112 ? 3.716 -2.248 4.559 1.00 98.62 112 PHE A C 1
ATOM 926 O O . PHE A 1 112 ? 4.303 -1.167 4.529 1.00 98.62 112 PHE A O 1
ATOM 933 N N . SER A 1 113 ? 4.075 -3.280 3.803 1.00 98.50 113 SER A N 1
ATOM 934 C CA . SER A 1 113 ? 5.093 -3.186 2.765 1.00 98.50 113 SER A CA 1
ATOM 935 C C . SER A 1 113 ? 4.552 -3.534 1.394 1.00 98.50 113 SER A C 1
ATOM 937 O O . SER A 1 113 ? 3.621 -4.329 1.256 1.00 98.50 113 SER A O 1
ATOM 939 N N . ILE A 1 114 ? 5.177 -2.936 0.385 1.00 98.56 114 ILE A N 1
ATOM 940 C CA . ILE A 1 114 ? 5.014 -3.269 -1.023 1.00 98.56 114 ILE A CA 1
ATOM 941 C C . ILE A 1 114 ? 6.383 -3.713 -1.526 1.00 98.56 114 ILE A C 1
ATOM 943 O O . ILE A 1 114 ? 7.340 -2.938 -1.496 1.00 98.56 114 ILE A O 1
ATOM 947 N N . ASN A 1 115 ? 6.474 -4.960 -1.984 1.00 97.25 115 ASN A N 1
ATOM 948 C CA . ASN A 1 115 ? 7.647 -5.472 -2.683 1.00 97.25 115 ASN A CA 1
ATOM 949 C C . ASN A 1 115 ? 7.287 -5.733 -4.141 1.00 97.25 115 ASN A C 1
ATOM 951 O O . ASN A 1 115 ? 6.355 -6.496 -4.403 1.00 97.25 115 ASN A O 1
ATOM 955 N N . SER A 1 116 ? 7.991 -5.102 -5.077 1.00 94.94 116 SER A N 1
ATOM 956 C CA . SER A 1 116 ? 7.630 -5.167 -6.492 1.00 94.94 116 SER A CA 1
ATOM 957 C C . SER A 1 116 ? 8.834 -5.147 -7.432 1.00 94.94 116 SER A C 1
ATOM 959 O O . SER A 1 116 ? 9.825 -4.482 -7.159 1.00 94.94 116 SER A O 1
ATOM 961 N N . THR A 1 117 ? 8.747 -5.834 -8.574 1.00 92.25 117 THR A N 1
ATOM 962 C CA . THR A 1 117 ? 9.773 -5.777 -9.639 1.00 92.25 117 THR A CA 1
ATOM 963 C C . THR A 1 117 ? 9.878 -4.388 -10.276 1.00 92.25 117 THR A C 1
ATOM 965 O O . THR A 1 117 ? 10.964 -3.968 -10.666 1.00 92.25 117 THR A O 1
ATOM 968 N N . TYR A 1 118 ? 8.753 -3.679 -10.351 1.00 92.88 118 TYR A N 1
ATOM 969 C CA . TYR A 1 118 ? 8.631 -2.330 -10.902 1.00 92.88 118 TYR A CA 1
ATOM 970 C C . TYR A 1 118 ? 8.064 -1.379 -9.857 1.00 92.88 118 TYR A C 1
ATOM 972 O O . TYR A 1 118 ? 7.289 -1.811 -9.000 1.00 92.88 118 TYR A O 1
ATOM 980 N N . GLY A 1 119 ? 8.389 -0.096 -9.965 1.00 95.00 119 GLY A N 1
ATOM 981 C CA . GLY A 1 119 ? 7.696 0.967 -9.257 1.00 95.00 119 GLY A CA 1
ATOM 982 C C . GLY A 1 119 ? 6.252 1.140 -9.732 1.00 95.00 119 GLY A C 1
ATOM 983 O O . GLY A 1 119 ? 5.783 0.512 -10.691 1.00 95.00 119 GLY A O 1
ATOM 984 N N . GLY A 1 120 ? 5.520 2.005 -9.043 1.00 96.50 120 GLY A N 1
ATOM 985 C CA . GLY A 1 120 ? 4.100 2.198 -9.288 1.00 96.50 120 GLY A CA 1
ATOM 986 C C . GLY A 1 120 ? 3.449 3.149 -8.301 1.00 96.50 120 GLY A C 1
ATOM 987 O O . GLY A 1 120 ? 4.117 3.970 -7.677 1.00 96.50 120 GLY A O 1
ATOM 988 N N . ASN A 1 121 ? 2.132 3.028 -8.168 1.00 98.12 121 ASN A N 1
ATOM 989 C CA . ASN A 1 121 ? 1.340 3.779 -7.201 1.00 98.12 121 ASN A CA 1
ATOM 990 C C . ASN A 1 121 ? 0.466 2.835 -6.388 1.00 98.12 121 ASN A C 1
ATOM 992 O O . ASN A 1 121 ? -0.015 1.829 -6.911 1.00 98.12 121 ASN A O 1
ATOM 996 N N . TYR A 1 122 ? 0.218 3.182 -5.133 1.00 98.56 122 TYR A N 1
ATOM 997 C CA . TYR A 1 122 ? -0.744 2.488 -4.294 1.00 98.56 122 TYR A CA 1
ATOM 998 C C . TYR A 1 122 ? -1.814 3.438 -3.777 1.00 98.56 122 TYR A C 1
ATOM 1000 O O . TYR A 1 122 ? -1.646 4.660 -3.762 1.00 98.56 122 TYR A O 1
ATOM 1008 N N . TYR A 1 123 ? -2.911 2.849 -3.324 1.00 98.50 123 TYR A N 1
ATOM 1009 C CA . TYR A 1 123 ? -3.877 3.522 -2.478 1.00 98.50 123 TYR A CA 1
ATOM 1010 C C . TYR A 1 123 ? -4.314 2.608 -1.333 1.00 98.50 123 TYR A C 1
ATOM 1012 O O . TYR A 1 123 ? -4.355 1.381 -1.470 1.00 98.50 123 TYR A O 1
ATOM 1020 N N . LEU A 1 124 ? -4.611 3.235 -0.199 1.00 98.62 124 LEU A N 1
ATOM 1021 C CA . LEU A 1 124 ? -5.165 2.626 1.002 1.00 98.62 124 LEU A CA 1
ATOM 1022 C C . LEU A 1 124 ? -6.598 3.129 1.166 1.00 98.62 124 LEU A C 1
ATOM 1024 O O . LEU A 1 124 ? -6.850 4.337 1.145 1.00 98.62 124 LEU A O 1
ATOM 1028 N N . GLU A 1 125 ? -7.525 2.201 1.354 1.00 98.69 125 GLU A N 1
ATOM 1029 C CA . GLU A 1 125 ? -8.905 2.487 1.713 1.00 98.69 125 GLU A CA 1
ATOM 1030 C C . GLU A 1 125 ? -9.227 1.923 3.090 1.00 98.69 125 GLU A C 1
ATOM 1032 O O . GLU A 1 125 ? -8.836 0.799 3.418 1.00 98.69 125 GLU A O 1
ATOM 1037 N N . ILE A 1 126 ? -9.988 2.697 3.859 1.00 98.38 126 ILE A N 1
ATOM 1038 C CA . ILE A 1 126 ? -10.610 2.258 5.106 1.00 98.38 126 ILE A CA 1
ATOM 1039 C C . ILE A 1 126 ? -12.119 2.466 4.960 1.00 98.38 126 ILE A C 1
ATOM 1041 O O . ILE A 1 126 ? -12.576 3.540 4.560 1.00 98.38 126 ILE A O 1
ATOM 1045 N N . ASP A 1 127 ? -12.888 1.401 5.182 1.00 97.75 127 ASP A N 1
ATOM 1046 C CA . ASP A 1 127 ? -14.347 1.345 5.004 1.00 97.75 127 ASP A CA 1
ATOM 1047 C C . ASP A 1 127 ? -14.830 1.836 3.629 1.00 97.75 127 ASP A C 1
ATOM 1049 O O . ASP A 1 127 ? -15.886 2.455 3.480 1.00 97.75 127 ASP A O 1
ATOM 1053 N N . GLY A 1 128 ? -14.034 1.545 2.595 1.00 96.69 128 GLY A N 1
ATOM 1054 C CA . GLY A 1 128 ? -14.312 1.905 1.204 1.00 96.69 128 GLY A CA 1
ATOM 1055 C C . GLY A 1 128 ? -14.031 3.367 0.846 1.00 96.69 128 GLY A C 1
ATOM 1056 O O . GLY A 1 128 ? -14.416 3.803 -0.238 1.00 96.69 128 GLY A O 1
ATOM 1057 N N . ASN A 1 129 ? -13.376 4.132 1.726 1.00 96.88 129 ASN A N 1
ATOM 1058 C CA . ASN A 1 129 ? -12.921 5.490 1.436 1.00 96.88 129 ASN A CA 1
ATOM 1059 C C . ASN A 1 129 ? -11.401 5.510 1.281 1.00 96.88 129 ASN A C 1
ATOM 1061 O O . ASN A 1 129 ? -10.695 5.048 2.172 1.00 96.88 129 ASN A O 1
ATOM 1065 N N . THR A 1 130 ? -10.888 6.082 0.189 1.00 97.88 130 THR A N 1
ATOM 1066 C CA . THR A 1 130 ? -9.444 6.293 0.013 1.00 97.88 130 THR A CA 1
ATOM 1067 C C . THR A 1 130 ? -8.927 7.312 1.027 1.00 97.88 130 THR A C 1
ATOM 1069 O O . THR A 1 130 ? -9.312 8.482 0.983 1.00 97.88 130 THR A O 1
ATOM 1072 N N . VAL A 1 131 ? -8.041 6.867 1.916 1.00 97.62 131 VAL A N 1
ATOM 1073 C CA . VAL A 1 131 ? -7.428 7.690 2.975 1.00 97.62 131 VAL A CA 1
ATOM 1074 C C . VAL A 1 131 ? -6.016 8.128 2.616 1.00 97.62 131 VAL A C 1
ATOM 1076 O O . VAL A 1 131 ? -5.545 9.167 3.072 1.00 97.62 131 VAL A O 1
ATOM 1079 N N . GLU A 1 132 ? -5.344 7.354 1.765 1.00 97.31 132 GLU A N 1
ATOM 1080 C CA . GLU A 1 132 ? -3.975 7.612 1.346 1.00 97.31 132 GLU A CA 1
ATOM 1081 C C . GLU A 1 132 ? -3.739 7.092 -0.072 1.00 97.31 132 GLU A C 1
ATOM 1083 O O . GLU A 1 132 ? -4.295 6.073 -0.485 1.00 97.31 132 GLU A O 1
ATOM 1088 N N . SER A 1 133 ? -2.889 7.799 -0.811 1.00 97.69 133 SER A N 1
ATOM 1089 C CA . SER A 1 133 ? -2.355 7.356 -2.094 1.00 97.69 133 SER A CA 1
ATOM 1090 C C . SER A 1 133 ? -0.971 7.955 -2.306 1.00 97.69 133 SER A C 1
ATOM 1092 O O . SER A 1 133 ? -0.819 9.171 -2.160 1.00 97.69 133 SER A O 1
ATOM 1094 N N . ASP A 1 134 ? 0.002 7.139 -2.697 1.00 98.19 134 ASP A N 1
ATOM 1095 C CA . ASP A 1 134 ? 1.362 7.589 -3.004 1.00 98.19 134 ASP A CA 1
ATOM 1096 C C . ASP A 1 134 ? 2.025 6.648 -4.028 1.00 98.19 134 ASP A C 1
ATOM 1098 O O . ASP A 1 134 ? 1.462 5.638 -4.457 1.00 98.19 134 ASP A O 1
ATOM 1102 N N . SER A 1 135 ? 3.229 7.007 -4.448 1.00 97.38 135 SER A N 1
ATOM 1103 C CA . SER A 1 135 ? 4.105 6.214 -5.296 1.00 97.38 135 SER A CA 1
ATOM 1104 C C . SER A 1 135 ? 4.977 5.247 -4.485 1.00 97.38 135 SER A C 1
ATOM 1106 O O . SER A 1 135 ? 5.334 5.500 -3.331 1.00 97.38 135 SER A O 1
ATOM 1108 N N . PHE A 1 136 ? 5.361 4.137 -5.113 1.00 97.06 136 PHE A N 1
ATOM 1109 C CA . PHE A 1 136 ? 6.367 3.205 -4.609 1.00 97.06 136 PHE A CA 1
ATOM 1110 C C . PHE A 1 136 ? 7.450 2.971 -5.661 1.00 97.06 136 PHE A C 1
ATOM 1112 O O . PHE A 1 136 ? 7.184 2.997 -6.864 1.00 97.06 136 PHE A O 1
ATOM 1119 N N . SER A 1 137 ? 8.686 2.757 -5.210 1.00 94.38 137 SER A N 1
ATOM 1120 C CA . SER A 1 137 ? 9.805 2.407 -6.095 1.00 94.38 137 SER A CA 1
ATOM 1121 C C . SER A 1 137 ? 9.877 0.895 -6.299 1.00 94.38 137 SER A C 1
ATOM 1123 O O . SER A 1 137 ? 9.270 0.135 -5.547 1.00 94.38 137 SER A O 1
ATOM 1125 N N . LEU A 1 138 ? 10.643 0.432 -7.285 1.00 92.50 138 LEU A N 1
ATOM 1126 C CA . LEU A 1 138 ? 10.987 -0.988 -7.378 1.00 92.50 138 LEU A CA 1
ATOM 1127 C C . LEU A 1 138 ? 11.659 -1.496 -6.086 1.00 92.50 138 LEU A C 1
ATOM 1129 O O . LEU A 1 138 ? 12.359 -0.758 -5.390 1.00 92.50 138 LEU A O 1
ATOM 1133 N N . GLY A 1 139 ? 11.477 -2.778 -5.790 1.00 92.69 139 GLY A N 1
ATOM 1134 C CA . GLY A 1 139 ? 11.940 -3.432 -4.574 1.00 92.69 139 GLY A CA 1
ATOM 1135 C C . GLY A 1 139 ? 10.983 -3.250 -3.398 1.00 92.69 139 GLY A C 1
ATOM 1136 O O . GLY A 1 139 ? 9.771 -3.121 -3.576 1.00 92.69 139 GLY A O 1
ATOM 1137 N N . TRP A 1 140 ? 11.545 -3.294 -2.190 1.00 96.50 140 TRP A N 1
ATOM 1138 C CA . TRP A 1 140 ? 10.805 -3.282 -0.931 1.00 96.50 140 TRP A CA 1
ATOM 1139 C C . TRP A 1 140 ? 10.625 -1.856 -0.398 1.00 96.50 140 TRP A C 1
ATOM 1141 O O . TRP A 1 140 ? 11.603 -1.136 -0.194 1.00 96.50 140 TRP A O 1
ATOM 1151 N N . ASN A 1 141 ? 9.377 -1.472 -0.143 1.00 97.81 141 ASN A N 1
ATOM 1152 C CA . ASN A 1 141 ? 8.975 -0.170 0.387 1.00 97.81 141 ASN A CA 1
ATOM 1153 C C . ASN A 1 141 ? 8.068 -0.394 1.602 1.00 97.81 141 ASN A C 1
ATOM 1155 O O . ASN A 1 141 ? 7.216 -1.280 1.560 1.00 97.81 141 ASN A O 1
ATOM 1159 N N . GLU A 1 142 ? 8.219 0.412 2.652 1.00 98.25 142 GLU A N 1
ATOM 1160 C CA . GLU A 1 142 ? 7.406 0.351 3.873 1.00 98.25 142 GLU A CA 1
ATOM 1161 C C . GLU A 1 142 ? 6.626 1.653 4.064 1.00 98.25 142 GLU A C 1
ATOM 1163 O O . GLU A 1 142 ? 7.172 2.744 3.891 1.00 98.25 142 GLU A O 1
ATOM 1168 N N . TYR A 1 143 ? 5.364 1.518 4.467 1.00 98.31 143 TYR A N 1
ATOM 1169 C CA . TYR A 1 143 ? 4.429 2.615 4.683 1.00 98.31 143 TYR A CA 1
ATOM 1170 C C . TYR A 1 143 ? 3.752 2.477 6.040 1.00 98.31 143 TYR A C 1
ATOM 1172 O O . TYR A 1 143 ? 3.506 1.368 6.517 1.00 98.31 143 TYR A O 1
ATOM 1180 N N . THR A 1 144 ? 3.452 3.613 6.670 1.00 98.31 144 THR A N 1
ATOM 1181 C CA . THR A 1 144 ? 2.746 3.669 7.953 1.00 98.31 144 THR A CA 1
ATOM 1182 C C . THR A 1 144 ? 1.652 4.723 7.897 1.00 98.31 144 THR A C 1
ATOM 1184 O O . THR A 1 144 ? 1.932 5.875 7.573 1.00 98.31 144 THR A O 1
ATOM 1187 N N . HIS A 1 145 ? 0.438 4.329 8.277 1.00 98.25 145 HIS A N 1
ATOM 1188 C CA . HIS A 1 145 ? -0.735 5.197 8.336 1.00 98.25 145 HIS A CA 1
ATOM 1189 C C . HIS A 1 145 ? -1.354 5.166 9.737 1.00 98.25 145 HIS A C 1
ATOM 1191 O O . HIS A 1 145 ? -1.392 4.108 10.372 1.00 98.25 145 HIS A O 1
ATOM 1197 N N . SER A 1 146 ? -1.835 6.314 10.220 1.00 98.06 146 SER A N 1
ATOM 1198 C CA . SER A 1 146 ? -2.490 6.409 11.529 1.00 98.06 146 SER A CA 1
ATOM 1199 C C . SER A 1 146 ? -3.945 5.965 11.448 1.00 98.06 146 SER A C 1
ATOM 1201 O O . SER A 1 146 ? -4.666 6.359 10.542 1.00 98.06 146 SER A O 1
ATOM 1203 N N . LEU A 1 147 ? -4.379 5.165 12.420 1.00 98.12 147 LEU A N 1
ATOM 1204 C CA . LEU A 1 147 ? -5.761 4.699 12.559 1.00 98.12 147 LEU A CA 1
ATOM 1205 C C . LEU A 1 147 ? -6.539 5.494 13.621 1.00 98.12 147 LEU A C 1
ATOM 1207 O O . LEU A 1 147 ? -7.684 5.169 13.914 1.00 98.12 147 LEU A O 1
ATOM 1211 N N . ASP A 1 148 ? -5.930 6.530 14.206 1.00 97.50 148 ASP A N 1
ATOM 1212 C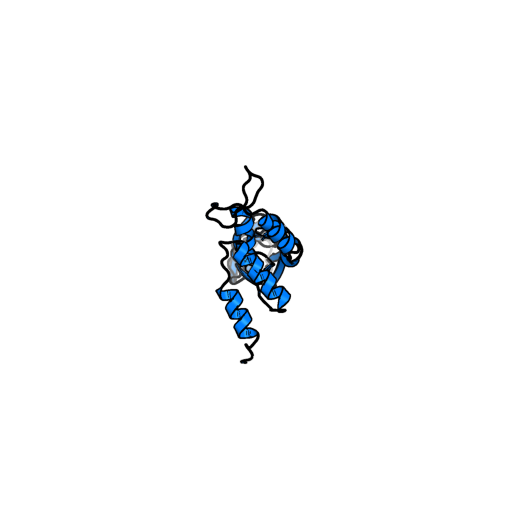 CA . ASP A 1 148 ? -6.504 7.285 15.328 1.00 97.50 148 ASP A CA 1
ATOM 1213 C C . ASP A 1 148 ? -7.825 7.984 14.968 1.00 97.50 148 ASP A C 1
ATOM 1215 O O . ASP A 1 148 ? -8.658 8.198 15.842 1.00 97.50 148 ASP A O 1
ATOM 1219 N N . GLU A 1 149 ? -8.045 8.306 13.690 1.00 96.25 149 GLU A N 1
ATOM 1220 C CA . GLU A 1 149 ? -9.294 8.913 13.205 1.00 96.25 149 GLU A CA 1
ATOM 1221 C C . GLU A 1 149 ? -10.492 7.951 13.211 1.00 96.25 149 GLU A C 1
ATOM 1223 O O . GLU A 1 149 ? -11.614 8.396 13.006 1.00 96.25 149 GLU A O 1
ATOM 1228 N N . TYR A 1 150 ? -10.262 6.658 13.457 1.00 96.69 150 TYR A N 1
ATOM 1229 C CA . TYR A 1 150 ? -11.295 5.619 13.469 1.00 96.69 150 TYR A CA 1
ATOM 1230 C C . TYR A 1 150 ? -11.629 5.125 14.879 1.00 96.69 150 TYR A C 1
ATOM 1232 O O . TYR A 1 150 ? -12.573 4.364 15.063 1.00 96.69 150 TYR A O 1
ATOM 1240 N N . THR A 1 151 ? -10.874 5.529 15.908 1.00 95.19 151 THR A N 1
ATOM 1241 C CA . THR A 1 151 ? -11.032 4.964 17.260 1.00 95.19 151 THR A CA 1
ATOM 1242 C C . THR A 1 151 ? -12.268 5.471 18.004 1.00 95.19 151 THR A C 1
ATOM 1244 O O . THR A 1 151 ? -12.571 4.967 19.088 1.00 95.19 151 THR A O 1
ATOM 1247 N N . ASP A 1 152 ? -13.005 6.439 17.456 1.00 92.62 152 ASP A N 1
ATOM 1248 C CA . ASP A 1 152 ? -14.282 6.925 17.986 1.00 92.62 152 ASP A CA 1
ATOM 1249 C C . ASP A 1 152 ? -15.508 6.171 17.435 1.00 92.62 152 ASP A C 1
ATOM 1251 O O . ASP A 1 152 ? -16.638 6.427 17.866 1.00 92.62 152 ASP A O 1
ATOM 1255 N N . GLU A 1 153 ? -15.299 5.186 16.561 1.00 92.94 153 GLU A N 1
ATOM 1256 C CA . GLU A 1 153 ? -16.338 4.306 16.036 1.00 92.94 153 GLU A CA 1
ATOM 1257 C C . GLU A 1 153 ? -16.084 2.863 16.488 1.00 92.94 153 GLU A C 1
ATOM 1259 O O . GLU A 1 153 ? -15.127 2.216 16.095 1.00 92.94 153 GLU A O 1
ATOM 1264 N N . ILE A 1 154 ? -16.945 2.325 17.358 1.00 92.12 154 ILE A N 1
ATOM 1265 C CA . ILE A 1 154 ? -16.820 0.932 17.816 1.00 92.12 154 ILE A CA 1
ATOM 1266 C C . ILE A 1 154 ? -17.278 -0.012 16.704 1.00 92.12 154 ILE A C 1
ATOM 1268 O O . ILE A 1 154 ? -18.430 0.059 16.266 1.00 92.12 154 ILE A O 1
ATOM 1272 N N . GLY A 1 155 ? -16.435 -0.976 16.340 1.00 92.75 155 GLY A N 1
ATOM 1273 C CA . GLY A 1 155 ? -16.780 -1.979 15.340 1.00 92.75 155 GLY A CA 1
ATOM 1274 C C . GLY A 1 155 ? -15.580 -2.551 14.601 1.00 92.75 155 GLY A C 1
ATOM 1275 O O . GLY A 1 155 ? -14.434 -2.344 14.985 1.00 92.75 155 GLY A O 1
ATOM 1276 N N . GLU A 1 156 ? -15.879 -3.319 13.555 1.00 97.56 156 GLU A N 1
ATOM 1277 C CA . GLU A 1 156 ? -14.893 -3.770 12.575 1.00 97.56 156 GLU A CA 1
ATOM 1278 C C . GLU A 1 156 ? -14.727 -2.698 11.498 1.00 97.56 156 GLU A C 1
ATOM 1280 O O . GLU A 1 156 ? -15.722 -2.277 10.908 1.00 97.56 156 GLU A O 1
ATOM 1285 N N . HIS A 1 157 ? -13.480 -2.337 11.208 1.00 98.00 157 HIS A N 1
ATOM 1286 C CA . HIS A 1 157 ? -13.105 -1.469 10.098 1.00 98.00 157 HIS A CA 1
ATOM 1287 C C . HIS A 1 157 ? -12.370 -2.280 9.034 1.00 98.00 157 HIS A C 1
ATOM 1289 O O . HIS A 1 157 ? -11.436 -3.034 9.331 1.00 98.00 157 HIS A O 1
ATOM 1295 N N . LEU A 1 158 ? -12.794 -2.139 7.781 1.00 98.44 158 LEU A N 1
ATOM 1296 C CA . LEU A 1 158 ? -12.238 -2.873 6.648 1.00 98.44 158 LEU A CA 1
ATOM 1297 C C . LEU A 1 158 ? -11.107 -2.077 6.005 1.00 98.44 158 LEU A C 1
ATOM 1299 O O . LEU A 1 158 ? -11.298 -0.933 5.611 1.00 98.44 158 LEU A O 1
ATOM 1303 N N . ILE A 1 159 ? -9.956 -2.716 5.825 1.00 98.75 159 ILE A N 1
ATOM 1304 C CA . ILE A 1 159 ? -8.796 -2.163 5.130 1.00 98.75 159 ILE A CA 1
ATOM 1305 C C . ILE A 1 159 ? -8.662 -2.829 3.765 1.00 98.75 159 ILE A C 1
ATOM 1307 O O . ILE A 1 159 ? -8.657 -4.060 3.655 1.00 98.75 159 ILE A O 1
ATOM 1311 N N . PHE A 1 160 ? -8.472 -2.013 2.734 1.00 98.75 160 PHE A N 1
ATOM 1312 C CA . PHE A 1 160 ? -8.121 -2.454 1.392 1.00 98.75 160 PHE A CA 1
ATOM 1313 C C . PHE A 1 160 ? -6.890 -1.695 0.897 1.00 98.75 160 PHE A C 1
ATOM 1315 O O . PHE A 1 160 ? -6.820 -0.475 0.993 1.00 98.75 160 PHE A O 1
ATOM 1322 N N . ILE A 1 161 ? -5.912 -2.422 0.362 1.00 98.75 161 ILE A N 1
ATOM 1323 C CA . ILE A 1 161 ? -4.707 -1.852 -0.243 1.00 98.75 161 ILE A CA 1
ATOM 1324 C C . ILE A 1 161 ? -4.614 -2.383 -1.664 1.00 98.75 161 ILE A C 1
ATOM 1326 O O . ILE A 1 161 ? -4.675 -3.597 -1.875 1.00 98.75 161 ILE A O 1
ATOM 1330 N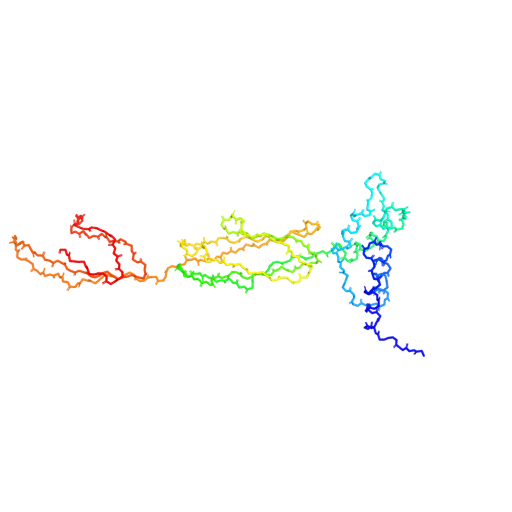 N . ASN A 1 162 ? -4.425 -1.491 -2.629 1.00 98.56 162 ASN A N 1
ATOM 1331 C CA . ASN A 1 162 ? -4.105 -1.846 -4.007 1.00 98.56 162 ASN A CA 1
ATOM 1332 C C . ASN A 1 162 ? -2.812 -1.148 -4.407 1.00 98.56 162 ASN A C 1
ATOM 1334 O O . ASN A 1 162 ? -2.660 0.051 -4.191 1.00 98.56 162 ASN A O 1
ATOM 1338 N N . ALA A 1 163 ? -1.898 -1.910 -4.992 1.00 98.25 163 ALA A N 1
ATOM 1339 C CA . ALA A 1 163 ? -0.678 -1.424 -5.602 1.00 98.25 163 ALA A CA 1
ATOM 1340 C C . ALA A 1 163 ? -0.721 -1.752 -7.095 1.00 98.25 163 ALA A C 1
ATOM 1342 O O . ALA A 1 163 ? -0.855 -2.917 -7.465 1.00 98.25 163 ALA A O 1
ATOM 1343 N N . THR A 1 164 ? -0.586 -0.734 -7.940 1.00 97.38 164 THR A N 1
ATOM 1344 C CA . THR A 1 164 ? -0.538 -0.861 -9.399 1.00 97.38 164 THR A CA 1
ATOM 1345 C C . THR A 1 164 ? 0.841 -0.443 -9.900 1.00 97.38 164 THR A C 1
ATOM 1347 O O . THR A 1 164 ? 1.272 0.689 -9.668 1.00 97.38 164 THR A O 1
ATOM 1350 N N . THR A 1 165 ? 1.546 -1.336 -10.592 1.00 95.62 165 THR A N 1
ATOM 1351 C CA . THR A 1 165 ? 2.860 -1.046 -11.186 1.00 95.62 165 THR A CA 1
ATOM 1352 C C . THR A 1 165 ? 2.746 -0.211 -12.464 1.00 95.62 165 THR A C 1
ATOM 1354 O O . THR A 1 165 ? 1.676 -0.105 -13.063 1.00 95.62 165 THR A O 1
ATOM 1357 N N . ILE A 1 166 ? 3.857 0.369 -12.933 1.00 92.12 166 ILE A N 1
ATOM 1358 C CA . ILE A 1 166 ? 3.900 1.152 -14.188 1.00 92.12 166 ILE A CA 1
ATOM 1359 C C . ILE A 1 166 ? 3.515 0.353 -15.448 1.00 92.12 166 ILE A C 1
ATOM 1361 O O . ILE A 1 166 ? 3.110 0.934 -16.454 1.00 92.12 166 ILE A O 1
ATOM 1365 N N . GLU A 1 167 ? 3.626 -0.973 -15.399 1.00 89.69 167 GLU A N 1
ATOM 1366 C CA . GLU A 1 167 ? 3.180 -1.890 -16.457 1.00 89.69 167 GLU A CA 1
ATOM 1367 C C . GLU A 1 167 ? 1.686 -2.245 -16.346 1.00 89.69 167 GLU A C 1
ATOM 1369 O O . GLU A 1 167 ? 1.131 -2.881 -17.240 1.00 89.69 167 GLU A O 1
ATOM 1374 N N . GLY A 1 168 ? 1.023 -1.807 -15.271 1.00 90.19 168 GLY A N 1
ATOM 1375 C CA . GLY A 1 168 ? -0.401 -2.016 -15.024 1.00 90.19 168 GLY A CA 1
ATOM 1376 C C . GLY A 1 168 ? -0.744 -3.306 -14.280 1.00 90.19 168 GLY A C 1
ATOM 1377 O O . GLY A 1 168 ? -1.920 -3.656 -14.225 1.00 90.19 168 GLY A O 1
ATOM 1378 N N . ASN A 1 169 ? 0.237 -4.017 -13.715 1.00 91.81 169 ASN A N 1
ATOM 1379 C CA . ASN A 1 169 ? -0.048 -5.177 -12.873 1.00 91.81 169 ASN A CA 1
ATOM 1380 C C . ASN A 1 169 ? -0.484 -4.732 -11.480 1.00 91.81 169 ASN A C 1
ATOM 1382 O O . ASN A 1 169 ? 0.076 -3.800 -10.905 1.00 91.81 169 ASN A O 1
ATOM 1386 N N . GLU A 1 170 ? -1.474 -5.433 -10.937 1.00 95.00 170 GLU A N 1
ATOM 1387 C CA . GLU A 1 170 ? -2.070 -5.105 -9.649 1.00 95.00 170 GLU A CA 1
ATOM 1388 C C . GLU A 1 170 ? -1.751 -6.173 -8.600 1.00 95.00 170 GLU A C 1
ATOM 1390 O O . GLU A 1 170 ? -1.853 -7.377 -8.851 1.00 95.00 170 GLU A O 1
ATOM 1395 N N . ALA A 1 171 ? -1.426 -5.718 -7.394 1.00 97.06 171 ALA A N 1
ATOM 1396 C CA . ALA A 1 171 ? -1.454 -6.513 -6.177 1.00 97.06 171 ALA A CA 1
ATOM 1397 C C . ALA A 1 171 ? -2.480 -5.904 -5.222 1.00 97.06 171 ALA A C 1
ATOM 1399 O O . ALA A 1 171 ? -2.532 -4.689 -5.047 1.00 97.06 171 ALA A O 1
ATOM 1400 N N . THR A 1 172 ? -3.291 -6.748 -4.591 1.00 98.19 172 THR A N 1
ATOM 1401 C CA . THR A 1 172 ? -4.334 -6.302 -3.661 1.00 98.19 172 THR A CA 1
ATOM 1402 C C . THR A 1 172 ? -4.258 -7.067 -2.353 1.00 98.19 172 THR A C 1
ATOM 1404 O O . THR A 1 172 ? -4.035 -8.279 -2.364 1.00 98.19 172 THR A O 1
ATOM 1407 N N . LEU A 1 173 ? -4.525 -6.388 -1.242 1.00 98.56 173 LEU A N 1
ATOM 1408 C CA . LEU A 1 173 ? -4.646 -6.987 0.082 1.00 98.56 173 LEU A CA 1
ATOM 1409 C C . LEU A 1 173 ? -5.887 -6.441 0.789 1.00 98.56 173 LEU A C 1
ATOM 1411 O O . LEU A 1 173 ? -6.199 -5.257 0.693 1.00 98.56 173 LEU A O 1
ATOM 1415 N N . SER A 1 174 ? -6.596 -7.310 1.507 1.00 98.25 174 SER A N 1
ATOM 1416 C CA . SER A 1 174 ? -7.724 -6.927 2.358 1.00 98.25 174 SER A CA 1
ATOM 1417 C C . SER A 1 174 ? -7.558 -7.530 3.744 1.00 98.25 174 SER A C 1
ATOM 1419 O O . SER A 1 174 ? -7.201 -8.701 3.871 1.00 98.25 174 SER A O 1
ATOM 1421 N N . THR A 1 175 ? -7.820 -6.733 4.772 1.00 98.38 175 THR A N 1
ATOM 1422 C CA . THR A 1 175 ? -7.778 -7.135 6.184 1.00 98.38 175 THR A CA 1
ATOM 1423 C C . THR A 1 175 ? -8.755 -6.271 6.980 1.00 98.38 175 THR A C 1
ATOM 1425 O O . THR A 1 175 ? -9.417 -5.407 6.411 1.00 98.38 175 THR A O 1
ATOM 1428 N N . SER A 1 176 ? -8.864 -6.486 8.284 1.00 98.25 176 SER A N 1
ATOM 1429 C CA . SER A 1 176 ? -9.636 -5.625 9.174 1.00 98.25 176 SER A CA 1
ATOM 1430 C C . SER A 1 176 ? -8.931 -5.414 10.508 1.00 98.25 176 SER A C 1
ATOM 1432 O O . SER A 1 176 ? -8.005 -6.154 10.852 1.00 98.25 176 SER A O 1
ATOM 1434 N N . PHE A 1 177 ? -9.363 -4.387 11.234 1.00 98.06 177 PHE A N 1
ATOM 1435 C CA . PHE A 1 177 ? -9.077 -4.200 12.655 1.00 98.06 177 PHE A CA 1
ATOM 1436 C C . PHE A 1 177 ? -10.377 -3.904 13.400 1.00 98.06 177 PHE A C 1
ATOM 1438 O O . PHE A 1 177 ? -11.350 -3.433 12.806 1.00 98.06 177 PHE A O 1
ATOM 1445 N N . TYR A 1 178 ? -10.401 -4.198 14.696 1.00 97.50 178 TYR A N 1
ATOM 1446 C CA . TYR A 1 178 ? -11.532 -3.901 15.563 1.00 97.50 178 TYR A CA 1
ATOM 1447 C C . TYR A 1 178 ? -11.220 -2.727 16.482 1.00 97.50 178 TYR A C 1
ATOM 1449 O O . TYR A 1 178 ? -10.159 -2.675 17.099 1.00 97.50 178 TYR A O 1
ATOM 1457 N N . VAL A 1 179 ? -12.185 -1.829 16.641 1.00 96.75 179 VAL A N 1
ATOM 1458 C CA 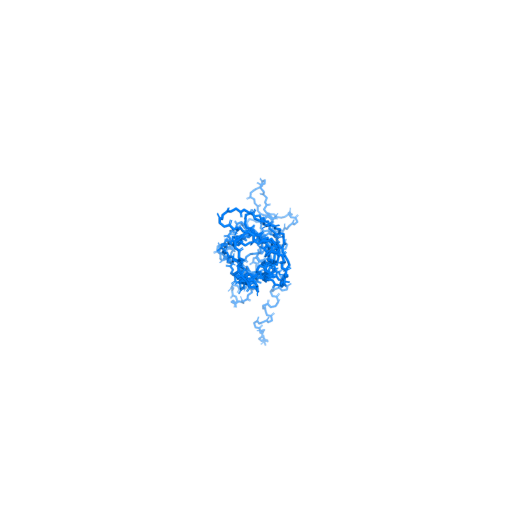. VAL A 1 179 ? -12.220 -0.855 17.731 1.00 96.75 179 VAL A CA 1
ATOM 1459 C C . VAL A 1 179 ? -13.159 -1.397 18.795 1.00 96.75 179 VAL A C 1
ATOM 1461 O O . VAL A 1 179 ? -14.346 -1.626 18.540 1.00 96.75 179 VAL A O 1
ATOM 1464 N N . TYR A 1 180 ? -12.643 -1.623 19.999 1.00 89.31 180 TYR A N 1
ATOM 1465 C CA . TYR A 1 180 ? -13.428 -2.145 21.113 1.00 89.31 180 TYR A CA 1
ATOM 1466 C C . TYR A 1 180 ? -13.330 -1.238 22.339 1.00 89.31 180 TYR A C 1
ATOM 1468 O O . TYR A 1 180 ? -12.340 -0.554 22.580 1.00 89.31 180 TYR A O 1
ATOM 1476 N N . SER A 1 181 ? -14.390 -1.230 23.146 1.00 83.75 181 SER A N 1
ATOM 1477 C CA . SER A 1 181 ? -14.385 -0.541 24.434 1.00 83.75 181 SER A CA 1
ATOM 1478 C C . SER A 1 181 ? -14.089 -1.544 25.541 1.00 83.75 181 SER A C 1
ATOM 1480 O O . SER A 1 181 ? -14.778 -2.556 25.676 1.00 83.75 181 SER A O 1
ATOM 1482 N N . ASN A 1 182 ? -13.072 -1.253 26.346 1.00 75.81 182 ASN A N 1
ATOM 1483 C CA . ASN A 1 182 ? -12.787 -1.960 27.594 1.00 75.81 182 ASN A CA 1
ATOM 1484 C C . ASN A 1 182 ? -13.469 -1.299 28.805 1.00 75.81 182 ASN A C 1
ATOM 1486 O O . ASN A 1 182 ? -13.171 -1.665 29.941 1.00 75.81 182 ASN A O 1
ATOM 1490 N N . SER A 1 183 ? -14.368 -0.337 28.566 1.00 76.62 183 SER A N 1
ATOM 1491 C CA . SER A 1 183 ? -14.950 0.461 29.634 1.00 76.62 183 SER A CA 1
ATOM 1492 C C . SER A 1 183 ? -15.831 -0.355 30.560 1.00 76.62 183 SER A C 1
ATOM 1494 O O . SER A 1 183 ? -16.708 -1.111 30.131 1.00 76.62 183 SER A O 1
ATOM 1496 N N . GLU A 1 184 ? -15.639 -0.133 31.853 1.00 73.94 184 GLU A N 1
ATOM 1497 C CA . GLU A 1 184 ? -16.484 -0.702 32.885 1.00 73.94 184 GLU A CA 1
ATOM 1498 C C . GLU A 1 184 ? -17.491 0.347 33.354 1.00 73.94 184 GLU A C 1
ATOM 1500 O O . GLU A 1 184 ? -17.131 1.363 33.939 1.00 73.94 184 GLU A O 1
ATOM 1505 N N . THR A 1 185 ? -18.783 0.109 33.114 1.00 82.06 185 THR A N 1
ATOM 1506 C CA . THR A 1 185 ? -19.841 0.929 33.718 1.00 82.06 185 THR A CA 1
ATOM 1507 C C . THR A 1 185 ? -20.350 0.260 34.985 1.00 82.06 185 THR A C 1
ATOM 1509 O O . THR A 1 185 ? -20.937 -0.822 34.940 1.00 82.06 185 THR A O 1
ATOM 1512 N N . MET A 1 186 ? -20.162 0.929 36.119 1.00 82.50 186 MET A N 1
ATOM 1513 C CA . MET A 1 186 ? -20.574 0.460 37.434 1.00 82.50 186 MET A CA 1
ATOM 1514 C C . MET A 1 186 ? -21.654 1.364 38.028 1.00 82.50 186 MET A C 1
ATOM 1516 O O . MET A 1 186 ? -21.579 2.594 37.982 1.00 82.50 186 MET A O 1
ATOM 1520 N N . VAL A 1 187 ? -22.659 0.731 38.634 1.00 86.38 187 VAL A N 1
ATOM 1521 C CA . VAL A 1 187 ? -23.724 1.401 39.383 1.00 86.38 187 VAL A CA 1
ATOM 1522 C C . VAL A 1 187 ? -23.687 0.914 40.825 1.00 86.38 187 VAL A C 1
ATOM 1524 O O . VAL A 1 187 ? -24.024 -0.235 41.106 1.00 86.38 187 VAL A O 1
ATOM 1527 N N . ASP A 1 188 ? -23.329 1.805 41.745 1.00 87.38 188 ASP A N 1
ATOM 1528 C CA . ASP A 1 188 ? -23.323 1.527 43.178 1.00 87.38 188 ASP A CA 1
ATOM 1529 C C . ASP A 1 188 ? -24.552 2.137 43.842 1.00 87.38 188 ASP A C 1
ATOM 1531 O O . ASP A 1 188 ? -24.703 3.359 43.902 1.00 87.38 188 ASP A O 1
ATOM 1535 N N . LEU A 1 189 ? -25.411 1.303 44.421 1.00 87.44 189 LEU A N 1
ATOM 1536 C CA . LEU A 1 189 ? -26.490 1.776 45.280 1.00 87.44 189 LEU A CA 1
ATOM 1537 C C . LEU A 1 189 ? -25.928 2.104 46.669 1.00 87.44 189 LEU A C 1
ATOM 1539 O O . LEU A 1 189 ? -25.570 1.215 47.437 1.00 87.44 189 LEU A O 1
ATOM 1543 N N . LEU A 1 190 ? -25.855 3.392 46.997 1.00 88.12 190 LEU A N 1
ATOM 1544 C CA . LEU A 1 190 ? -25.275 3.877 48.251 1.00 88.12 190 LEU A CA 1
ATOM 1545 C C . LEU A 1 190 ? -26.303 3.944 49.379 1.00 88.12 190 LEU A C 1
ATOM 1547 O O . LEU A 1 190 ? -25.966 3.723 50.541 1.00 88.12 190 LEU A O 1
ATOM 1551 N N . ARG A 1 191 ? -27.554 4.274 49.046 1.00 85.19 191 ARG A N 1
ATOM 1552 C CA . ARG A 1 191 ? -28.649 4.375 50.009 1.00 85.19 191 ARG A CA 1
ATOM 1553 C C . ARG A 1 191 ? -29.969 3.958 49.379 1.00 85.19 191 ARG A C 1
ATOM 1555 O O . ARG A 1 191 ? -30.390 4.546 48.385 1.00 85.19 191 ARG A O 1
ATOM 1562 N N . LEU A 1 192 ? -30.619 2.991 50.017 1.00 85.25 192 LEU A N 1
ATOM 1563 C CA . LEU A 1 192 ? -32.002 2.596 49.778 1.00 85.25 192 LEU A CA 1
ATOM 1564 C C . LEU A 1 192 ? -32.573 2.093 51.106 1.00 85.25 192 LEU A C 1
ATOM 1566 O O . LEU A 1 192 ? -32.349 0.945 51.490 1.00 85.25 192 LEU A O 1
ATOM 1570 N N . ASP A 1 193 ? -33.247 2.978 51.836 1.00 84.44 193 ASP A N 1
ATOM 1571 C CA . ASP A 1 193 ? -33.842 2.620 53.124 1.00 84.44 193 ASP A CA 1
ATOM 1572 C C . ASP A 1 193 ? -35.235 2.006 52.926 1.00 84.44 193 ASP A C 1
ATOM 1574 O O . ASP A 1 193 ? -35.901 2.226 51.915 1.00 84.44 193 ASP A O 1
ATOM 1578 N N . ASN A 1 194 ? -35.709 1.268 53.931 1.00 84.88 194 ASN A N 1
ATOM 1579 C CA . ASN A 1 194 ? -37.124 0.921 54.014 1.00 84.88 194 ASN A CA 1
ATOM 1580 C C . ASN A 1 194 ? -37.910 2.140 54.503 1.00 84.88 194 ASN A C 1
ATOM 1582 O O . ASN A 1 194 ? -37.540 2.756 55.505 1.00 84.88 194 ASN A O 1
ATOM 1586 N N . TYR A 1 195 ? -39.017 2.446 53.832 1.00 83.44 195 TYR A N 1
ATOM 1587 C CA . TYR A 1 195 ? -39.865 3.587 54.159 1.00 83.44 195 TYR A CA 1
ATOM 1588 C C . TYR A 1 195 ? -41.231 3.133 54.663 1.00 83.44 195 TYR A C 1
ATOM 1590 O O . TYR A 1 195 ? -41.785 2.134 54.199 1.00 83.44 195 TYR A O 1
ATOM 1598 N N . GLU A 1 196 ? -41.775 3.866 55.631 1.00 87.31 196 GLU A N 1
ATOM 1599 C CA . GLU A 1 196 ? -43.135 3.633 56.101 1.00 87.31 196 GLU A CA 1
ATOM 1600 C C . GLU A 1 196 ? -44.155 4.100 55.055 1.00 87.31 196 GLU A C 1
ATOM 1602 O O . GLU A 1 196 ? -43.908 4.983 54.231 1.00 87.31 196 GLU A O 1
ATOM 1607 N N . PHE A 1 197 ? -45.337 3.489 55.088 1.00 86.50 197 PHE A N 1
ATOM 1608 C CA . PHE A 1 197 ? -46.410 3.803 54.156 1.00 86.50 197 PHE A CA 1
ATOM 1609 C C . PHE A 1 197 ? -46.784 5.295 54.221 1.00 86.50 197 PHE A C 1
ATOM 1611 O O . PHE A 1 197 ? -47.087 5.817 55.293 1.00 86.50 197 PHE A O 1
ATOM 1618 N N . LEU A 1 198 ? -46.801 5.954 53.055 1.00 83.38 198 LEU A N 1
ATOM 1619 C CA . LEU A 1 198 ? -47.111 7.380 52.863 1.00 83.38 198 LEU A CA 1
ATOM 1620 C C . LEU A 1 198 ? -46.108 8.381 53.468 1.00 83.38 198 LEU A C 1
ATOM 1622 O O . LEU A 1 198 ? -46.444 9.561 53.597 1.00 83.38 198 LEU A O 1
ATOM 1626 N N . THR A 1 199 ? -44.879 7.975 53.801 1.00 88.62 199 THR A N 1
ATOM 1627 C CA . THR A 1 199 ? -43.836 8.963 54.122 1.00 88.62 199 THR A CA 1
ATOM 1628 C C . THR A 1 199 ? -43.378 9.712 52.871 1.00 88.62 199 THR A C 1
ATOM 1630 O O . THR A 1 199 ? -43.335 9.170 51.768 1.00 88.62 199 THR A O 1
ATOM 1633 N N . THR A 1 200 ? -43.019 10.983 53.045 1.00 86.88 200 THR A N 1
ATOM 1634 C CA . THR A 1 200 ? -42.501 11.862 51.985 1.00 86.88 200 THR A CA 1
ATOM 1635 C C . THR A 1 200 ? -41.063 12.277 52.286 1.00 86.88 200 THR A C 1
ATOM 1637 O O . THR A 1 200 ? -40.690 12.360 53.454 1.00 86.88 200 THR A O 1
ATOM 1640 N N . GLY A 1 201 ? -40.280 12.626 51.260 1.00 83.44 201 GLY A N 1
ATOM 1641 C CA . GLY A 1 201 ? -38.878 13.046 51.431 1.00 83.44 201 GLY A CA 1
ATOM 1642 C C . GLY A 1 201 ? -37.895 11.884 51.606 1.00 83.44 201 GLY A C 1
ATOM 1643 O O . GLY A 1 201 ? -36.800 12.070 52.133 1.00 83.44 201 GLY A O 1
ATOM 1644 N N . ASN A 1 202 ? -38.302 10.689 51.185 1.00 84.44 202 ASN A N 1
ATOM 1645 C CA . ASN A 1 202 ? -37.451 9.511 51.084 1.00 84.44 202 ASN A CA 1
ATOM 1646 C C . ASN A 1 202 ? -36.402 9.741 49.984 1.00 84.44 202 ASN A C 1
ATOM 1648 O O . ASN A 1 202 ? -36.723 10.355 48.970 1.00 84.44 202 ASN A O 1
ATOM 1652 N N . LEU A 1 203 ? -35.168 9.281 50.199 1.00 83.06 203 LEU A N 1
ATOM 1653 C CA . LEU A 1 203 ? -34.039 9.552 49.307 1.00 83.06 203 LEU A CA 1
ATOM 1654 C C . LEU A 1 203 ? -33.325 8.263 48.931 1.00 83.06 203 LEU A C 1
ATOM 1656 O O . LEU A 1 203 ? -32.853 7.537 49.809 1.00 83.06 203 LEU A O 1
ATOM 1660 N N . ILE A 1 204 ? -33.152 8.061 47.633 1.00 85.12 204 ILE A N 1
ATOM 1661 C CA . ILE A 1 204 ? -32.245 7.072 47.074 1.00 85.12 204 ILE A CA 1
ATOM 1662 C C . ILE A 1 204 ? -30.959 7.795 46.689 1.00 85.12 204 ILE A C 1
ATOM 1664 O O . ILE A 1 204 ? -30.941 8.939 46.232 1.00 85.12 204 ILE A O 1
ATOM 1668 N N . THR A 1 205 ? -29.831 7.144 46.924 1.00 86.38 205 THR A N 1
ATOM 1669 C CA . THR A 1 205 ? -28.542 7.664 46.480 1.00 86.38 205 THR A CA 1
ATOM 1670 C C . THR A 1 205 ? -27.797 6.546 45.800 1.00 86.38 205 THR A C 1
ATOM 1672 O O . THR A 1 205 ? -27.623 5.472 46.375 1.00 86.38 205 THR A O 1
ATOM 1675 N N . PHE A 1 206 ? -27.341 6.806 44.587 1.00 87.31 206 PHE A N 1
ATOM 1676 C CA . PHE A 1 206 ? -26.472 5.910 43.850 1.00 87.31 206 PHE A CA 1
ATOM 1677 C C . PHE A 1 206 ? -25.294 6.694 43.281 1.00 87.31 206 PHE A C 1
ATOM 1679 O O . PHE A 1 206 ? -25.330 7.926 43.168 1.00 87.31 206 PHE A O 1
ATOM 1686 N N . ARG A 1 207 ? -24.227 5.970 42.970 1.00 86.75 207 ARG A N 1
ATOM 1687 C CA . ARG A 1 207 ? -23.060 6.476 42.263 1.00 86.75 207 ARG A CA 1
ATOM 1688 C C . ARG A 1 207 ? -22.946 5.737 40.943 1.00 86.75 207 ARG A C 1
ATOM 1690 O O . ARG A 1 207 ? -23.102 4.520 40.903 1.00 86.75 207 ARG A O 1
ATOM 1697 N N . LEU A 1 208 ? -22.685 6.496 39.892 1.00 87.69 208 LEU A N 1
ATOM 1698 C CA . LEU A 1 208 ? -22.373 5.974 38.572 1.00 87.69 208 LEU A CA 1
ATOM 1699 C C . LEU A 1 208 ? -20.888 6.204 38.314 1.00 87.69 208 LEU A C 1
ATOM 1701 O O . LEU A 1 208 ? -20.388 7.301 38.566 1.00 87.69 208 LEU A O 1
ATOM 1705 N N . SER A 1 209 ? -20.209 5.178 37.824 1.00 83.75 209 SER A N 1
ATOM 1706 C CA . SER A 1 209 ? -18.815 5.241 37.394 1.00 83.75 209 SER A CA 1
ATOM 1707 C C . SER A 1 209 ? -18.686 4.588 36.028 1.00 83.75 209 SER A C 1
ATOM 1709 O O . SER A 1 209 ? -19.341 3.581 35.770 1.00 83.75 209 SER A O 1
ATOM 1711 N N . SER A 1 210 ? -17.902 5.195 35.147 1.00 83.56 210 SER A N 1
ATOM 1712 C CA . SER A 1 210 ? -17.635 4.701 33.798 1.00 83.56 210 SER A CA 1
ATOM 1713 C C . SER A 1 210 ? -16.418 5.413 33.232 1.00 83.56 210 SER A C 1
ATOM 1715 O O . SER A 1 210 ? -16.285 6.621 33.418 1.00 83.56 210 SER A O 1
ATOM 1717 N N . ASP A 1 211 ? -15.570 4.692 32.502 1.00 76.50 211 ASP A N 1
ATOM 1718 C CA . ASP A 1 211 ? -14.447 5.304 31.780 1.00 76.50 211 ASP A CA 1
ATOM 1719 C C . ASP A 1 211 ? -14.930 6.225 30.644 1.00 76.50 211 ASP A C 1
ATOM 1721 O O . ASP A 1 211 ? -14.273 7.219 30.334 1.00 76.50 211 ASP A O 1
ATOM 1725 N N . PHE A 1 212 ? -16.124 5.961 30.089 1.00 77.81 212 PHE A N 1
ATOM 1726 C CA . PHE A 1 212 ? -16.796 6.820 29.105 1.00 77.81 212 PHE A CA 1
ATOM 1727 C C . PHE A 1 212 ? -18.249 7.113 29.527 1.00 77.81 212 PHE A C 1
ATOM 1729 O O . PHE A 1 212 ? -19.194 6.509 29.011 1.00 77.81 212 PHE A O 1
ATOM 1736 N N . PRO A 1 213 ? -18.460 8.044 30.476 1.00 80.38 213 PRO A N 1
ATOM 1737 C CA . PRO A 1 213 ? -19.790 8.403 30.952 1.00 80.38 213 PRO A CA 1
ATOM 1738 C C . PRO A 1 213 ? -20.682 8.941 29.827 1.00 80.38 213 PRO A C 1
ATOM 1740 O O . PRO A 1 213 ? -20.290 9.846 29.092 1.00 80.38 213 PRO A O 1
ATOM 1743 N N . ASP A 1 214 ? -21.912 8.433 29.742 1.00 82.56 214 ASP A N 1
ATOM 1744 C CA . ASP A 1 214 ? -22.949 8.961 28.848 1.00 82.56 214 ASP A CA 1
ATOM 1745 C C . ASP A 1 214 ? -24.221 9.247 29.652 1.00 82.56 214 ASP A C 1
ATOM 1747 O O . ASP A 1 214 ? -24.274 10.214 30.416 1.00 82.56 214 ASP A O 1
ATOM 1751 N N . LYS A 1 215 ? -25.249 8.401 29.536 1.00 87.50 215 LYS A N 1
ATOM 1752 C CA . LYS A 1 215 ? -26.575 8.644 30.112 1.00 87.50 215 LYS A CA 1
A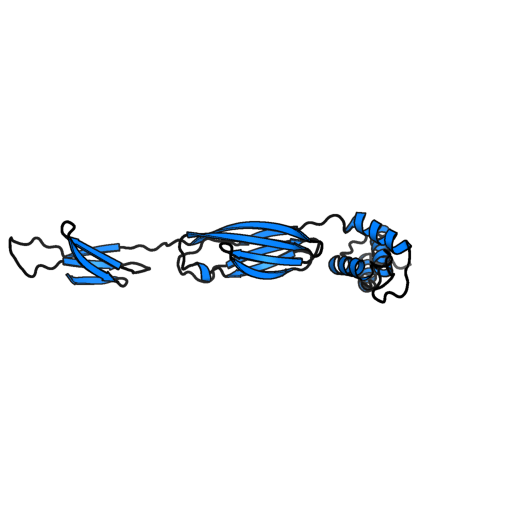TOM 1753 C C . LYS A 1 215 ? -26.977 7.584 31.117 1.00 87.50 215 LYS A C 1
ATOM 1755 O O . LYS A 1 215 ? -26.614 6.418 31.005 1.00 87.50 215 LYS A O 1
ATOM 1760 N N . TYR A 1 216 ? -27.810 7.999 32.062 1.00 88.75 216 TYR A N 1
ATOM 1761 C CA . TYR A 1 216 ? -28.532 7.103 32.948 1.00 88.75 216 TYR A CA 1
ATOM 1762 C C . TYR A 1 216 ? -30.037 7.288 32.793 1.00 88.75 216 TYR A C 1
ATOM 1764 O O . TYR A 1 216 ? -30.532 8.377 32.484 1.00 88.75 216 TYR A O 1
ATOM 1772 N N . ASN A 1 217 ? -30.759 6.208 33.067 1.00 90.38 217 ASN A N 1
ATOM 1773 C CA . ASN A 1 217 ? -32.193 6.222 33.287 1.00 90.38 217 ASN A CA 1
ATOM 1774 C C . ASN A 1 217 ? -32.485 5.499 34.606 1.00 90.38 217 ASN A C 1
ATOM 1776 O O . ASN A 1 217 ? -31.978 4.403 34.841 1.00 90.38 217 ASN A O 1
ATOM 1780 N N . PHE A 1 218 ? -33.276 6.128 35.467 1.00 87.75 218 PHE A N 1
ATOM 1781 C CA . PHE A 1 218 ? -33.709 5.597 36.747 1.00 87.75 218 PHE A CA 1
ATOM 1782 C C . PHE A 1 218 ? -35.233 5.477 36.763 1.00 87.75 218 PHE A C 1
ATOM 1784 O O . PHE A 1 218 ? -35.960 6.472 36.684 1.00 87.75 218 PHE A O 1
ATOM 1791 N N . THR A 1 219 ? -35.704 4.240 3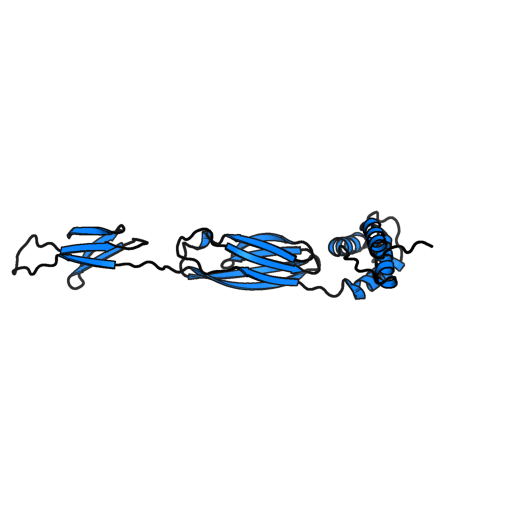6.905 1.00 89.38 219 THR A N 1
ATOM 1792 C CA . THR A 1 219 ? -37.125 3.889 36.917 1.00 89.38 219 THR A CA 1
ATOM 1793 C C . THR A 1 219 ? -37.492 3.164 38.206 1.00 89.38 219 THR A C 1
ATOM 1795 O O . THR A 1 219 ? -36.734 2.303 38.658 1.00 89.38 219 THR A O 1
ATOM 1798 N N . VAL A 1 220 ? -38.682 3.429 38.739 1.00 86.00 220 VAL A N 1
ATOM 1799 C CA . VAL A 1 220 ? -39.287 2.656 39.834 1.00 86.00 220 VAL A CA 1
ATOM 1800 C C . VAL A 1 220 ? -40.537 1.977 39.287 1.00 86.00 220 VAL A C 1
ATOM 1802 O O . VAL A 1 220 ? -41.370 2.637 38.678 1.00 86.00 220 VAL A O 1
ATOM 1805 N N . ASP A 1 221 ? -40.637 0.654 39.435 1.00 90.00 221 ASP A N 1
ATOM 1806 C CA . ASP A 1 221 ? -41.742 -0.161 38.895 1.00 90.00 221 ASP A CA 1
ATOM 1807 C C . ASP A 1 221 ? -42.020 0.052 37.389 1.00 90.00 221 ASP A C 1
ATOM 1809 O O . ASP A 1 221 ? -43.135 -0.133 36.904 1.00 90.00 221 ASP A O 1
ATOM 1813 N N . GLY A 1 222 ? -40.984 0.418 36.627 1.00 87.38 222 GLY A N 1
ATOM 1814 C CA . GLY A 1 222 ? -41.069 0.691 35.190 1.00 87.38 222 GLY A CA 1
ATOM 1815 C C . GLY A 1 222 ? -41.488 2.119 34.821 1.00 87.38 222 GLY A C 1
ATOM 1816 O O . GLY A 1 222 ? -41.483 2.445 33.636 1.00 87.38 222 GLY A O 1
ATOM 1817 N N . GLU A 1 223 ? -41.795 2.983 35.792 1.00 90.56 223 GLU A N 1
ATOM 1818 C CA . GLU A 1 223 ? -42.038 4.411 35.562 1.00 90.56 223 GLU A CA 1
ATOM 1819 C C . GLU A 1 223 ? -40.743 5.218 35.725 1.00 90.56 223 GLU A C 1
ATOM 1821 O O . GLU A 1 223 ? -40.023 5.076 36.716 1.00 90.56 223 GLU A O 1
ATOM 1826 N N . GLU A 1 224 ? -40.430 6.069 34.743 1.00 88.75 224 GLU A N 1
ATOM 1827 C CA . GLU A 1 224 ? -39.249 6.938 34.774 1.00 88.75 224 GLU A CA 1
ATOM 1828 C C . GLU A 1 224 ? -39.379 8.005 35.860 1.00 88.75 224 GLU A C 1
ATOM 1830 O O . GLU A 1 224 ? -40.324 8.793 35.884 1.00 88.75 224 GLU A O 1
ATOM 1835 N N . PHE A 1 225 ? -38.381 8.044 36.739 1.00 86.62 225 PHE A N 1
ATOM 1836 C CA . PHE A 1 225 ? -38.306 8.996 37.839 1.00 86.62 225 PHE A CA 1
ATOM 1837 C C . PHE A 1 225 ? -37.225 10.054 37.595 1.00 86.62 225 PHE A C 1
ATOM 1839 O O . PHE A 1 225 ? -37.385 11.217 37.970 1.00 86.62 225 PHE A O 1
ATOM 1846 N N . ALA A 1 226 ? -36.112 9.664 36.964 1.00 86.25 226 ALA A N 1
ATOM 1847 C CA . ALA A 1 226 ? -35.062 10.583 36.548 1.00 86.25 226 ALA A CA 1
ATOM 1848 C C . ALA A 1 226 ? -34.218 10.009 35.409 1.00 86.25 226 ALA A C 1
ATOM 1850 O O . ALA A 1 226 ? -33.873 8.833 35.411 1.00 86.25 226 ALA A O 1
ATOM 1851 N N . SER A 1 227 ? -33.774 10.879 34.514 1.00 89.94 227 SER A N 1
ATOM 1852 C CA . SER A 1 227 ? -32.774 10.576 33.498 1.00 89.94 227 SER A CA 1
ATOM 1853 C C . SER A 1 227 ? -31.832 11.764 33.320 1.00 89.94 227 SER A C 1
ATOM 1855 O O . SER A 1 227 ? -32.104 12.882 33.777 1.00 89.94 227 SER A O 1
ATOM 1857 N N . GLY A 1 228 ? -30.685 11.522 32.697 1.00 88.62 228 GLY A N 1
ATOM 1858 C CA . GLY A 1 228 ? -29.727 12.576 32.384 1.00 88.62 228 GLY A CA 1
ATOM 1859 C C . GLY A 1 228 ? -28.369 12.034 31.974 1.00 88.62 228 GLY A C 1
ATOM 1860 O O . GLY A 1 228 ? -28.151 10.826 31.967 1.00 88.62 228 GLY A O 1
ATOM 1861 N N . GLY A 1 229 ? -27.456 12.945 31.644 1.00 86.25 229 GLY A N 1
ATOM 1862 C CA . GLY A 1 229 ? -26.040 12.613 31.524 1.00 86.25 229 GLY A CA 1
ATOM 1863 C C . GLY A 1 229 ? -25.405 12.400 32.900 1.00 86.25 229 GLY A C 1
ATOM 1864 O O . GLY A 1 229 ? -25.882 12.973 33.887 1.00 86.25 229 GLY A O 1
ATOM 1865 N N . TYR A 1 230 ? -24.341 11.605 32.968 1.00 82.62 230 TYR A N 1
ATOM 1866 C CA . TYR A 1 230 ? -23.501 11.505 34.159 1.00 82.62 230 TYR A CA 1
ATOM 1867 C C . TYR A 1 230 ? -22.020 11.698 33.825 1.00 82.62 230 TYR A C 1
ATOM 1869 O O . TYR A 1 230 ? -21.616 11.585 32.675 1.00 82.62 230 TYR A O 1
ATOM 1877 N N . HIS A 1 231 ? -21.223 12.026 34.836 1.00 83.00 231 HIS A N 1
ATOM 1878 C CA . HIS A 1 231 ? -19.762 12.014 34.787 1.00 83.00 231 HIS A CA 1
ATOM 1879 C C . HIS A 1 231 ? -19.224 10.861 35.631 1.00 83.00 231 HIS A C 1
ATOM 1881 O O . HIS A 1 231 ? -19.927 10.353 36.509 1.00 83.00 231 HIS A O 1
ATOM 1887 N N . ASP A 1 232 ? -17.971 10.475 35.404 1.00 80.38 232 ASP A N 1
ATOM 1888 C CA . ASP A 1 232 ? -17.360 9.398 36.173 1.00 80.38 232 ASP A CA 1
ATOM 1889 C C . ASP A 1 232 ? -17.334 9.732 37.675 1.00 80.38 232 ASP A C 1
ATOM 1891 O O . ASP A 1 232 ? -17.032 10.857 38.090 1.00 80.38 232 ASP A O 1
ATOM 1895 N N . GLY A 1 233 ? -17.725 8.756 38.494 1.00 74.56 233 GLY A N 1
ATOM 1896 C CA . GLY A 1 233 ? -17.841 8.878 39.944 1.00 74.56 233 GLY A CA 1
ATOM 1897 C C . GLY A 1 233 ? -18.966 9.799 40.429 1.00 74.56 233 GLY A C 1
ATOM 1898 O O . GLY A 1 233 ? -18.997 10.134 41.619 1.00 74.56 233 GLY A O 1
ATOM 1899 N N . GLN A 1 234 ? -19.888 10.230 39.561 1.00 78.44 234 GLN A N 1
ATOM 1900 C CA . GLN A 1 234 ? -20.943 11.166 39.938 1.00 78.44 234 GLN A CA 1
ATOM 1901 C C . GLN A 1 234 ? -21.936 10.551 40.931 1.00 78.44 234 GLN A C 1
ATOM 1903 O O . GLN A 1 234 ? -22.521 9.488 40.714 1.00 78.44 234 GLN A O 1
ATOM 1908 N N . PHE A 1 235 ? -22.195 11.299 42.005 1.00 74.19 235 PHE A N 1
ATOM 1909 C CA . PHE A 1 235 ? -23.278 11.027 42.944 1.00 74.19 235 PHE A CA 1
ATOM 1910 C C . PHE A 1 235 ? -24.587 11.610 42.421 1.00 74.19 235 PHE A C 1
ATOM 1912 O O . PHE A 1 235 ? -24.662 12.800 42.099 1.00 74.19 235 PHE A O 1
ATOM 1919 N N . VAL A 1 236 ? -25.637 10.794 42.403 1.00 73.81 236 VAL A N 1
ATOM 1920 C CA . VAL A 1 236 ? -26.973 11.224 41.992 1.00 73.81 236 VAL A CA 1
ATOM 1921 C C . VAL A 1 236 ? -27.940 11.021 43.167 1.00 73.81 236 VAL A C 1
ATOM 1923 O O . VAL A 1 236 ? -28.341 9.890 43.449 1.00 73.81 236 VAL A O 1
ATOM 1926 N N . PRO A 1 237 ? -28.295 12.094 43.901 1.00 69.00 237 PRO A N 1
ATOM 1927 C CA . PRO A 1 237 ? -29.350 12.042 44.908 1.00 69.00 237 PRO A CA 1
ATOM 1928 C C . PRO A 1 237 ? -30.722 12.219 44.239 1.00 69.00 237 PRO A C 1
ATOM 1930 O O . PRO A 1 237 ? -30.915 13.183 43.487 1.00 69.00 237 PRO A O 1
ATOM 1933 N N . LYS A 1 238 ? -31.668 11.309 44.503 1.00 73.12 238 LYS A N 1
ATOM 1934 C CA . LYS A 1 238 ? -33.054 11.379 44.008 1.00 73.12 238 LYS A CA 1
ATOM 1935 C C . LYS A 1 238 ? -34.070 11.039 45.084 1.00 73.12 238 LYS A C 1
ATOM 1937 O O . LYS A 1 238 ? -33.764 10.186 45.945 1.00 73.12 238 LYS A O 1
#

Foldseek 3Di:
DDPDDLVNVLVVLVVQQDLQFLVSVLVSVVVCVVVVHPHDDQVQSNVVNQVQQADPVVRFGDRGNVNPHTDRCSVVSVVVCCVPQVVDKDKEKAWPDAAAAEQLDFPHKTKMKIAIQAKFKKFKDKQNHTPDIDIDGHGIDMDMDTPNVVSNPFAKIKMKMWTAGPVGDIDIDIDIHGRDYPKDWDKAWPDDDDDDPPDPPGKTKIWIAIPDWAKDFDDDPNHTDDIDTDDGRDIDID

Organism: NCBI:txid412755

Radius of gyration: 33.5 Å; chains: 1; bounding box: 95×27×94 Å

pLDDT: mean 90.41, std 8.42, range [40.94, 98.75]

Secondary structure (DSSP, 8-state):
-----HHHHHHHHHHH--TTBHHHHHHHHHHHHHHT------HHHHHHHHHHHEETTTTEEBSBTT---B-THHHHHHHHHIIIIIS---EEEEEEE---EETT-SS-EEEEEEEESS-EEEEEEETTEEEEEEEE-SEEEEEEEE-GGGTTS-EEEEEEEEEEETT--EEEEEEEEEEE-----EEEEEE-----TT------EEEEE-SS--EEEEEETTEEEEEEE--TTEEEE-